Protein AF-A0A2I0CWM3-F1 (afdb_monomer_lite)

Foldseek 3Di:
DDAQFDDWQVQWDFQAQEQGPWIGGPVNHDDNPDDPYDPDHHHCPRVVQWGWGHDPRHTGTDGNPDPDPDPDPDDPPFPQQKEKDWPDQKDFCVPDPDNFIKIAIDHPPPDPLQQKKKKKAKPAFWKWDQDPDPNDTDTDGRIDIDSHDIIGTDHDWAPPDQPAWMKMKIWMAGNPVRDTNHIYIWTWHDDPTGMTGTDDDD

pLDDT: mean 80.12, std 14.1, range [37.56, 96.19]

Structure (mmCIF, N/CA/C/O backbone):
data_AF-A0A2I0CWM3-F1
#
_entry.id   AF-A0A2I0CWM3-F1
#
loop_
_atom_site.group_PDB
_atom_site.id
_atom_site.type_symbol
_atom_site.label_atom_id
_atom_site.label_alt_id
_atom_site.label_comp_id
_atom_site.label_asym_id
_atom_site.label_entity_id
_atom_site.label_seq_id
_atom_site.pdbx_PDB_ins_code
_atom_site.Cartn_x
_atom_site.Cartn_y
_atom_site.Cartn_z
_atom_site.occupancy
_atom_site.B_iso_or_equiv
_atom_site.auth_seq_id
_atom_site.auth_comp_id
_atom_site.auth_asym_id
_atom_site.auth_atom_id
_atom_site.pdbx_PDB_model_num
ATOM 1 N N . MET A 1 1 ? -0.760 26.732 -42.822 1.00 43.16 1 MET A N 1
ATOM 2 C CA . MET A 1 1 ? -0.070 25.754 -41.965 1.00 43.16 1 MET A CA 1
ATOM 3 C C . MET A 1 1 ? -1.170 25.116 -41.159 1.00 43.16 1 MET A C 1
ATOM 5 O O . MET A 1 1 ? -1.700 25.759 -40.262 1.00 43.16 1 MET A O 1
ATOM 9 N N . ASP A 1 2 ? -1.645 23.970 -41.632 1.00 49.38 2 ASP A N 1
ATOM 10 C CA . ASP A 1 2 ? -2.757 23.254 -41.018 1.00 49.38 2 ASP A CA 1
ATOM 11 C C . ASP A 1 2 ? -2.321 22.781 -39.632 1.00 49.38 2 ASP A C 1
ATOM 13 O O . ASP A 1 2 ? -1.235 22.219 -39.492 1.00 49.38 2 ASP A O 1
ATOM 17 N N . ALA A 1 3 ? -3.119 23.081 -38.605 1.00 56.38 3 ALA A N 1
ATOM 18 C CA . ALA A 1 3 ? -2.827 22.657 -37.243 1.00 56.38 3 ALA A CA 1
ATOM 19 C C . ALA A 1 3 ? -2.672 21.132 -37.226 1.00 56.38 3 ALA A C 1
ATOM 21 O O . ALA A 1 3 ? -3.591 20.415 -37.635 1.00 56.38 3 ALA A O 1
ATOM 22 N N . VAL A 1 4 ? -1.512 20.640 -36.781 1.00 72.06 4 VAL A N 1
ATOM 23 C CA . VAL A 1 4 ? -1.304 19.205 -36.591 1.00 72.06 4 VAL A CA 1
ATOM 24 C C . VAL A 1 4 ? -2.256 18.770 -35.484 1.00 72.06 4 VAL A C 1
ATOM 26 O O . VAL A 1 4 ? -2.092 19.126 -34.316 1.00 72.06 4 VAL A O 1
ATOM 29 N N . GLY A 1 5 ? -3.308 18.057 -35.883 1.00 79.62 5 GLY A N 1
ATOM 30 C CA . GLY A 1 5 ? -4.299 17.522 -34.961 1.00 79.62 5 GLY A CA 1
ATOM 31 C C . GLY A 1 5 ? -3.686 16.521 -33.983 1.00 79.62 5 GLY A C 1
ATOM 32 O O . GLY A 1 5 ? -2.521 16.141 -34.087 1.00 79.62 5 GLY A O 1
ATOM 33 N N . CYS A 1 6 ? -4.486 16.086 -33.024 1.00 85.50 6 CYS A N 1
ATOM 34 C CA . CYS A 1 6 ? -4.125 15.037 -32.078 1.00 85.50 6 CYS A CA 1
ATOM 35 C C . CYS A 1 6 ? -5.062 13.837 -32.235 1.00 85.50 6 CYS A C 1
ATOM 37 O O . CYS A 1 6 ? -6.186 13.955 -32.726 1.00 85.50 6 CYS A O 1
ATOM 39 N N . VAL A 1 7 ? -4.604 12.683 -31.773 1.00 81.31 7 VAL A N 1
ATOM 40 C CA . VAL A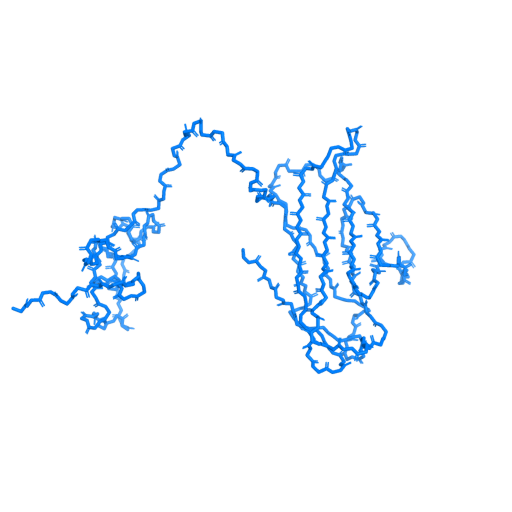 1 7 ? -5.383 11.454 -31.598 1.00 81.31 7 VAL A CA 1
ATOM 41 C C . VAL A 1 7 ? -5.362 11.029 -30.128 1.00 81.31 7 VAL A C 1
ATOM 43 O O . VAL A 1 7 ? -6.368 10.541 -29.615 1.00 81.31 7 VAL A O 1
ATOM 46 N N . LEU A 1 8 ? -4.244 11.254 -29.436 1.00 76.56 8 LEU A N 1
ATOM 47 C CA . LEU A 1 8 ? -4.022 10.877 -28.043 1.00 76.56 8 LEU A CA 1
ATOM 48 C C . LEU A 1 8 ? -3.769 12.111 -27.167 1.00 76.56 8 LEU A C 1
ATOM 50 O O . LEU A 1 8 ? -3.297 13.148 -27.632 1.00 76.56 8 LEU A O 1
ATOM 54 N N . ALA A 1 9 ? -4.098 12.018 -25.877 1.00 80.19 9 ALA A N 1
ATOM 55 C CA . ALA A 1 9 ? -3.973 13.152 -24.959 1.00 80.19 9 ALA A CA 1
ATOM 56 C C . ALA A 1 9 ? -2.508 13.543 -24.715 1.00 80.19 9 ALA A C 1
ATOM 58 O O . ALA A 1 9 ? -2.199 14.726 -24.607 1.00 80.19 9 ALA A O 1
ATOM 59 N N . GLU A 1 10 ? -1.599 12.569 -24.694 1.00 86.00 10 GLU A N 1
ATOM 60 C CA . GLU A 1 10 ? -0.162 12.788 -24.539 1.00 86.00 10 GLU A CA 1
ATOM 61 C C . GLU A 1 10 ? 0.466 13.565 -25.703 1.00 86.00 10 GLU A C 1
ATOM 63 O O . GLU A 1 10 ? 1.540 14.147 -25.543 1.00 86.00 10 GLU A O 1
ATOM 68 N N . GLU A 1 11 ? -0.195 13.634 -26.857 1.00 86.81 11 GLU A N 1
ATOM 69 C CA . GLU A 1 11 ? 0.256 14.446 -27.989 1.00 86.81 11 GLU A CA 1
ATOM 70 C C . GLU A 1 11 ? 0.021 15.939 -27.752 1.00 86.81 11 GLU A C 1
ATOM 72 O O . GLU A 1 11 ? 0.537 16.753 -28.508 1.00 86.81 11 GLU A O 1
ATOM 77 N N . CYS A 1 12 ? -0.702 16.315 -26.696 1.00 91.75 12 CYS A N 1
ATOM 78 C CA . CYS A 1 12 ? -0.995 17.697 -26.355 1.00 91.75 12 CYS A CA 1
ATOM 79 C C . CYS A 1 12 ? -0.183 18.156 -25.146 1.00 91.75 12 CYS A C 1
ATOM 81 O O . CYS A 1 12 ? -0.198 17.538 -24.083 1.00 91.75 12 CYS A O 1
ATOM 83 N N . VAL A 1 13 ? 0.495 19.287 -25.296 1.00 92.25 13 VAL A N 1
ATOM 84 C CA . VAL A 1 13 ? 1.295 19.919 -24.244 1.00 92.25 13 VAL A CA 1
ATOM 85 C C . VAL A 1 13 ? 0.902 21.387 -24.090 1.00 92.25 13 VAL A C 1
ATOM 87 O O . VAL A 1 13 ? 0.253 21.945 -24.980 1.00 92.25 13 VAL A O 1
ATOM 90 N N . PRO A 1 14 ? 1.262 22.039 -22.973 1.00 91.31 14 PRO A N 1
ATOM 91 C CA . PRO A 1 14 ? 1.044 23.468 -22.816 1.00 91.31 14 PRO A CA 1
ATOM 92 C C . PRO A 1 14 ? 1.683 24.266 -23.957 1.00 91.31 14 PRO A C 1
ATOM 94 O O . PRO A 1 14 ? 2.834 24.038 -24.318 1.00 91.31 14 PRO A O 1
ATOM 97 N N . ALA A 1 15 ? 0.951 25.235 -24.508 1.00 88.31 15 ALA A N 1
ATOM 98 C CA . ALA A 1 15 ? 1.439 26.057 -25.617 1.00 88.31 15 ALA A CA 1
ATOM 99 C C . ALA A 1 15 ? 2.546 27.054 -25.216 1.00 88.31 15 ALA A C 1
ATOM 101 O O . ALA A 1 15 ? 3.074 27.758 -26.072 1.00 88.31 15 ALA A O 1
ATOM 102 N N . ARG A 1 16 ? 2.865 27.156 -23.918 1.00 86.56 16 ARG A N 1
ATOM 103 C CA . ARG A 1 16 ? 3.947 27.971 -23.349 1.00 86.56 16 ARG A CA 1
ATOM 104 C C . ARG A 1 16 ? 4.388 27.420 -21.991 1.00 86.56 16 ARG A C 1
ATOM 106 O O . ARG A 1 16 ? 3.606 26.751 -21.321 1.00 86.56 16 ARG A O 1
ATOM 113 N N . GLY A 1 17 ? 5.620 27.737 -21.589 1.00 83.62 17 GLY A N 1
ATOM 114 C CA . GLY A 1 17 ? 6.239 27.211 -20.365 1.00 83.62 17 GLY A CA 1
ATOM 115 C C . GLY A 1 17 ? 5.747 27.835 -19.058 1.00 83.62 17 GLY A C 1
ATOM 116 O O . GLY A 1 17 ? 5.600 27.121 -18.075 1.00 83.62 17 GLY A O 1
ATOM 117 N N . CYS A 1 18 ? 5.443 29.136 -19.044 1.00 86.00 18 CYS A N 1
ATOM 118 C CA . CYS A 1 18 ? 4.797 29.793 -17.900 1.00 86.00 18 CYS A CA 1
ATOM 119 C C . CYS A 1 18 ? 3.383 30.208 -18.262 1.00 86.00 18 CYS A C 1
ATOM 121 O O . CYS A 1 18 ? 3.141 30.668 -19.385 1.00 86.00 18 CYS A O 1
ATOM 123 N N . HIS A 1 19 ? 2.480 30.153 -17.287 1.00 86.19 19 HIS A N 1
ATOM 124 C CA . HIS A 1 19 ? 1.139 30.700 -17.420 1.00 86.19 19 HIS A CA 1
ATOM 125 C C . HIS A 1 19 ? 0.311 30.093 -18.564 1.00 86.19 19 HIS A C 1
ATOM 127 O O . HIS A 1 19 ? -0.439 30.823 -19.200 1.00 86.19 19 HIS A O 1
ATOM 133 N N . PRO A 1 20 ? 0.437 28.815 -18.959 1.00 87.25 20 PRO A N 1
ATOM 134 C CA . PRO A 1 20 ? -0.267 28.332 -20.143 1.00 87.25 20 PRO A CA 1
ATOM 135 C C . PRO A 1 20 ? -1.788 28.472 -20.009 1.00 87.25 20 PRO A C 1
ATOM 137 O O . PRO A 1 20 ? -2.387 28.070 -19.021 1.00 87.25 20 PRO A O 1
ATOM 140 N N . THR A 1 21 ? -2.430 29.020 -21.037 1.00 87.06 21 THR A N 1
ATOM 141 C CA . THR A 1 21 ? -3.899 29.123 -21.123 1.00 87.06 21 THR A CA 1
ATOM 142 C C . THR A 1 21 ? -4.474 28.272 -22.254 1.00 87.06 21 THR A C 1
ATOM 144 O O . THR A 1 21 ? -5.691 28.159 -22.389 1.00 87.06 21 THR A O 1
ATOM 147 N N . SER A 1 22 ? -3.608 27.644 -23.053 1.00 89.69 22 SER A N 1
ATOM 148 C CA . SER A 1 22 ? -3.960 26.805 -24.194 1.00 89.69 22 SER A CA 1
ATOM 149 C C . SER A 1 22 ? -2.981 25.642 -24.362 1.00 89.69 22 SER A C 1
ATOM 151 O O . SER A 1 22 ? -1.895 25.616 -23.772 1.00 89.69 22 SER A O 1
ATOM 153 N N . CYS A 1 23 ? -3.386 24.677 -25.185 1.00 92.25 23 CYS A N 1
ATOM 154 C CA . CYS A 1 23 ? -2.621 23.483 -25.509 1.00 92.25 23 CYS A CA 1
ATOM 155 C C . CYS A 1 23 ? -2.258 23.477 -26.990 1.00 92.25 23 CYS A C 1
ATOM 157 O O . CYS A 1 23 ? -3.032 23.942 -27.825 1.00 92.25 23 CYS A O 1
ATOM 159 N N . ILE A 1 24 ? -1.098 22.918 -27.305 1.00 91.94 24 ILE A N 1
ATOM 160 C CA . ILE A 1 24 ? -0.620 22.716 -28.668 1.00 91.94 24 ILE A CA 1
ATOM 161 C C . ILE A 1 24 ? -0.151 21.272 -28.832 1.00 91.94 24 ILE A C 1
ATOM 163 O O . ILE A 1 24 ? 0.095 20.579 -27.840 1.00 91.94 24 ILE A O 1
ATOM 167 N N . ASN A 1 25 ? -0.049 20.801 -30.073 1.00 91.00 25 ASN A N 1
ATOM 168 C CA . ASN A 1 25 ? 0.570 19.513 -30.332 1.00 91.00 25 ASN A CA 1
ATOM 169 C C . ASN A 1 25 ? 2.046 19.558 -29.904 1.00 91.00 25 ASN A C 1
ATOM 171 O O . ASN A 1 25 ? 2.747 20.539 -30.140 1.00 91.00 25 ASN A O 1
ATOM 175 N N . ARG A 1 26 ? 2.527 18.483 -29.284 1.00 89.69 26 ARG A N 1
ATOM 176 C CA . ARG A 1 26 ? 3.897 18.330 -28.796 1.00 89.69 26 ARG A CA 1
ATOM 177 C C . ARG A 1 26 ? 4.947 18.565 -29.881 1.00 89.69 26 ARG A C 1
ATOM 179 O O . ARG A 1 26 ? 6.044 19.007 -29.557 1.00 89.69 26 ARG A O 1
ATOM 186 N N . VAL A 1 27 ? 4.632 18.282 -31.144 1.00 86.19 27 VAL A N 1
ATOM 187 C CA . VAL A 1 27 ? 5.554 18.539 -32.264 1.00 86.19 27 VAL A CA 1
ATOM 188 C C . VAL A 1 27 ? 5.822 20.030 -32.485 1.00 86.19 27 VAL A C 1
ATOM 190 O O . VAL A 1 27 ? 6.885 20.382 -32.984 1.00 86.19 27 VAL A O 1
ATOM 193 N N . ASP A 1 28 ? 4.896 20.887 -32.055 1.00 87.62 28 ASP A N 1
ATOM 194 C CA . ASP A 1 28 ? 4.973 22.346 -32.146 1.00 87.62 28 ASP A CA 1
ATOM 195 C C . ASP A 1 28 ? 5.263 22.987 -30.773 1.00 87.62 28 ASP A C 1
ATOM 197 O O . ASP A 1 28 ? 5.075 24.191 -30.580 1.00 87.62 28 ASP A O 1
ATOM 201 N N . ALA A 1 29 ? 5.684 22.184 -29.788 1.00 85.06 29 ALA A N 1
ATOM 202 C CA . ALA A 1 29 ? 5.937 22.653 -28.434 1.00 85.06 29 ALA A CA 1
ATOM 203 C C . ALA A 1 29 ? 7.083 23.679 -28.403 1.00 85.06 29 ALA A C 1
ATOM 205 O O . ALA A 1 29 ? 8.149 23.423 -28.971 1.00 85.06 29 ALA A O 1
ATOM 206 N N . PRO A 1 30 ? 6.920 24.817 -27.709 1.00 82.62 30 PRO A N 1
ATOM 207 C CA . PRO A 1 30 ? 8.021 25.748 -27.513 1.00 82.62 30 PRO A CA 1
ATOM 208 C C . PRO A 1 30 ? 9.073 25.161 -26.568 1.00 82.62 30 PRO A C 1
ATOM 210 O O . PRO A 1 30 ? 8.752 24.417 -25.638 1.00 82.62 30 PRO A O 1
ATOM 213 N N . ASP A 1 31 ? 10.331 25.556 -26.756 1.00 85.75 31 ASP A N 1
ATOM 214 C CA . ASP A 1 31 ? 11.377 25.274 -25.776 1.00 85.75 31 ASP A CA 1
ATOM 215 C C . ASP A 1 31 ? 11.106 26.072 -24.491 1.00 85.75 31 ASP A C 1
ATOM 217 O O . ASP A 1 31 ? 11.016 27.302 -24.501 1.00 85.75 31 ASP A O 1
ATOM 221 N N . CYS A 1 32 ? 10.935 25.348 -23.388 1.00 81.06 32 CYS A N 1
ATOM 222 C CA . CYS A 1 32 ? 10.576 25.886 -22.080 1.00 81.06 32 CYS A CA 1
ATOM 223 C C . CYS A 1 32 ? 11.707 25.705 -21.056 1.00 81.06 32 CYS A C 1
ATOM 225 O O . CYS A 1 32 ? 11.427 25.637 -19.862 1.00 81.06 32 CYS A O 1
ATOM 227 N N . SER A 1 33 ? 12.961 25.580 -21.507 1.00 78.75 33 SER A N 1
ATOM 228 C CA . SER A 1 33 ? 14.104 25.234 -20.648 1.00 78.75 33 SER A CA 1
ATOM 229 C C . SER A 1 33 ? 14.606 26.372 -19.741 1.00 78.75 33 SER A C 1
ATOM 231 O O . SER A 1 33 ? 15.159 26.073 -18.689 1.00 78.75 33 SER A O 1
ATOM 233 N N . ASP A 1 34 ? 14.363 27.649 -20.078 1.00 67.94 34 ASP A N 1
ATOM 234 C CA . ASP A 1 34 ? 14.771 28.817 -19.263 1.00 67.94 34 ASP A CA 1
ATOM 235 C C . ASP A 1 34 ? 13.638 29.848 -19.028 1.00 67.94 34 ASP A C 1
ATOM 237 O O . A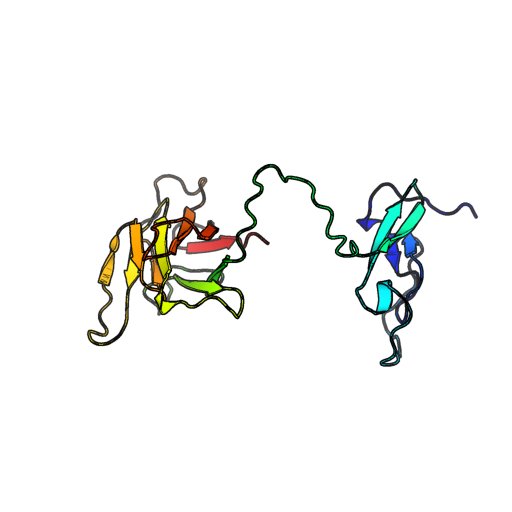SP A 1 34 ? 13.730 31.003 -19.461 1.00 67.94 34 ASP A O 1
ATOM 241 N N . PRO A 1 35 ? 12.523 29.488 -18.368 1.00 65.56 35 PRO A N 1
ATOM 242 C CA . PRO A 1 35 ? 11.409 30.406 -18.230 1.00 65.56 35 PRO A CA 1
ATOM 243 C C . PRO A 1 35 ? 11.478 31.185 -16.899 1.00 65.56 35 PRO A C 1
ATOM 245 O O . PRO A 1 35 ? 11.519 30.611 -15.812 1.00 65.56 35 PRO A O 1
ATOM 248 N N . ILE A 1 36 ? 11.453 32.522 -16.967 1.00 73.00 36 ILE A N 1
ATOM 249 C CA . ILE A 1 36 ? 11.255 33.386 -15.789 1.00 73.00 36 ILE A CA 1
ATOM 250 C C . ILE A 1 36 ? 9.746 33.467 -15.523 1.00 73.00 36 ILE A C 1
ATOM 252 O O . ILE A 1 36 ? 9.060 34.327 -16.077 1.00 73.00 36 ILE A O 1
ATOM 256 N N . CYS A 1 37 ? 9.217 32.553 -14.710 1.00 78.19 37 CYS A N 1
ATOM 257 C CA . CYS A 1 37 ? 7.797 32.554 -14.348 1.00 78.19 37 CYS A CA 1
ATOM 258 C C . CYS A 1 37 ? 7.509 33.494 -13.176 1.00 78.19 37 CYS A C 1
ATOM 260 O O . CYS A 1 37 ? 8.315 33.635 -12.253 1.00 78.19 37 CYS A O 1
ATOM 262 N N . THR A 1 38 ? 6.330 34.118 -13.187 1.00 78.69 38 THR A N 1
ATOM 263 C CA . THR A 1 38 ? 5.821 34.818 -12.003 1.00 78.69 38 THR A CA 1
ATOM 264 C C . THR A 1 38 ? 5.104 33.825 -11.086 1.00 78.69 38 THR A C 1
ATOM 266 O O . THR A 1 38 ? 4.643 32.784 -11.539 1.00 78.69 38 THR A O 1
ATOM 269 N N . MET A 1 39 ? 4.956 34.150 -9.799 1.00 77.12 39 MET A N 1
ATOM 270 C CA . MET A 1 39 ? 4.142 33.357 -8.854 1.00 77.12 39 MET A CA 1
ATOM 271 C C . MET A 1 39 ? 2.626 33.594 -9.025 1.00 77.12 39 MET A C 1
ATOM 273 O O . MET A 1 39 ? 1.849 33.349 -8.104 1.00 77.12 39 MET A O 1
ATOM 277 N N . SER A 1 40 ? 2.211 34.143 -10.169 1.00 83.12 40 SER A N 1
ATOM 278 C CA . SER A 1 40 ? 0.808 34.335 -10.526 1.00 83.12 40 SER A CA 1
ATOM 279 C C . SER A 1 40 ? 0.259 33.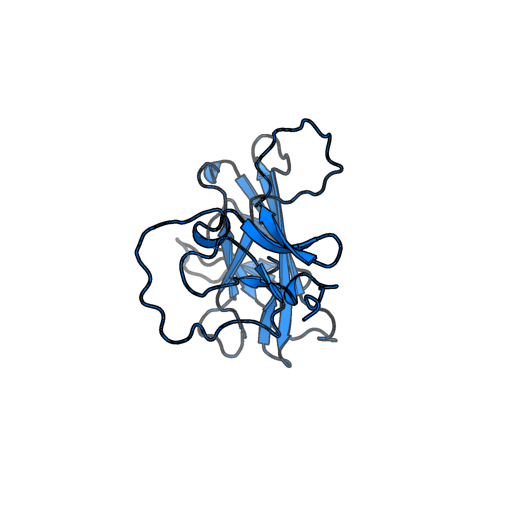098 -11.224 1.00 83.12 40 SER A C 1
ATOM 281 O O . SER A 1 40 ? 1.006 32.250 -11.690 1.00 83.12 40 SER A O 1
ATOM 283 N N . CYS A 1 41 ? -1.058 33.018 -11.280 1.00 78.56 41 CYS A N 1
ATOM 284 C CA . CYS A 1 41 ? -1.792 31.846 -11.700 1.00 78.56 41 CYS A CA 1
ATOM 285 C C . CYS A 1 41 ? -2.757 32.282 -12.816 1.00 78.56 41 CYS A C 1
ATOM 287 O O . CYS A 1 41 ? -3.743 32.971 -12.549 1.00 78.56 41 CYS A O 1
ATOM 289 N N . GLU A 1 42 ? -2.453 31.965 -14.074 1.00 83.38 42 GLU A N 1
ATOM 290 C CA . GLU A 1 42 ? -3.216 32.377 -15.255 1.00 83.38 42 GLU A CA 1
ATOM 291 C C . GLU A 1 42 ? -3.977 31.194 -15.859 1.00 83.38 42 GLU A C 1
ATOM 293 O O . GLU A 1 42 ? -3.504 30.477 -16.741 1.00 83.38 42 GLU A O 1
ATOM 298 N N . GLY A 1 43 ? -5.217 31.024 -15.409 1.00 78.62 43 GLY A N 1
ATOM 299 C CA . GLY A 1 43 ? -6.132 30.049 -15.988 1.00 78.62 43 GLY A CA 1
ATOM 300 C C . GLY A 1 43 ? -5.916 28.608 -15.505 1.00 78.62 43 GLY A C 1
ATOM 301 O O . GLY A 1 43 ? -5.134 28.336 -14.594 1.00 78.62 43 GLY A O 1
ATOM 302 N N . PRO A 1 44 ? -6.680 27.661 -16.074 1.00 81.12 44 PRO A N 1
ATOM 303 C CA . PRO A 1 44 ? -6.814 26.319 -15.517 1.00 81.12 44 PRO A CA 1
ATOM 304 C C . PRO A 1 44 ? -5.537 25.475 -15.598 1.00 81.12 44 PRO A C 1
ATOM 306 O O . PRO A 1 44 ? -5.292 24.702 -14.678 1.00 81.12 44 PRO A O 1
ATOM 309 N N . LEU A 1 45 ? -4.716 25.610 -16.646 1.00 84.56 45 LEU A N 1
ATOM 310 C CA . LEU A 1 45 ? -3.487 24.813 -16.761 1.00 84.56 45 LEU A CA 1
ATOM 311 C C . LEU A 1 45 ? -2.399 25.299 -15.795 1.00 84.56 45 LEU A C 1
ATOM 313 O O . LEU A 1 45 ? -1.703 24.479 -15.207 1.00 84.56 45 LEU A O 1
ATOM 317 N N . ASP A 1 46 ? -2.271 26.613 -15.606 1.00 84.56 46 ASP A N 1
ATOM 318 C CA . ASP A 1 46 ? -1.258 27.199 -14.723 1.00 84.56 46 ASP A CA 1
ATOM 319 C C . ASP A 1 46 ? -1.539 26.920 -13.239 1.00 84.56 46 ASP A C 1
ATOM 321 O O . ASP A 1 46 ? -0.629 26.686 -12.451 1.00 84.56 46 ASP A O 1
ATOM 325 N N . CYS A 1 47 ? -2.820 26.860 -12.863 1.00 82.06 47 CYS A N 1
ATOM 326 C CA . CYS A 1 47 ? -3.246 26.592 -11.488 1.00 82.06 47 CYS A CA 1
ATOM 327 C C . CYS A 1 47 ? -3.520 25.115 -11.181 1.00 82.06 47 CYS A C 1
ATOM 329 O O . CYS A 1 47 ? -4.087 24.807 -10.132 1.00 82.06 47 CYS A O 1
ATOM 331 N N . GLY A 1 48 ? -3.191 24.199 -12.097 1.00 78.31 48 GLY A N 1
ATOM 332 C CA . GLY A 1 48 ? -3.455 22.766 -11.925 1.00 78.31 48 GLY A CA 1
ATOM 333 C C . GLY A 1 48 ? -4.944 22.389 -11.900 1.00 78.31 48 GLY A C 1
ATOM 334 O O . GLY A 1 48 ? -5.295 21.279 -11.511 1.00 78.31 48 GLY A O 1
ATOM 335 N N . ALA A 1 49 ? -5.828 23.292 -12.327 1.00 81.19 49 ALA A N 1
ATOM 336 C CA . ALA A 1 49 ? -7.269 23.073 -12.458 1.00 81.19 49 ALA A CA 1
ATOM 337 C C . ALA A 1 49 ? -7.667 22.524 -13.846 1.00 81.19 49 ALA A C 1
ATOM 339 O O . ALA A 1 49 ? -8.848 22.485 -14.195 1.00 81.19 49 ALA A O 1
ATOM 340 N N . GLY A 1 50 ? -6.697 22.101 -14.655 1.00 84.62 50 GLY A N 1
ATOM 341 C CA . GLY A 1 50 ? -6.904 21.474 -15.952 1.00 84.62 50 GLY A CA 1
ATOM 342 C C . GLY A 1 50 ? -5.621 20.863 -16.500 1.00 84.62 50 GLY A C 1
ATOM 343 O O . GLY A 1 50 ? -4.524 21.153 -16.026 1.00 84.62 50 GLY A O 1
ATOM 344 N N . THR A 1 51 ? -5.765 20.020 -17.514 1.00 89.38 51 THR A N 1
ATOM 345 C CA . THR A 1 51 ? -4.656 19.376 -18.224 1.00 89.38 51 THR A CA 1
ATOM 346 C C . THR A 1 51 ? -4.816 19.551 -19.727 1.00 89.38 51 THR A C 1
ATOM 348 O O . THR A 1 51 ? -5.906 19.833 -20.228 1.00 89.38 51 THR A O 1
ATOM 351 N N . CYS A 1 52 ? -3.721 19.407 -20.471 1.00 90.50 52 CYS A N 1
ATOM 352 C CA . CYS A 1 52 ? -3.812 19.317 -21.920 1.00 90.50 52 CYS A CA 1
ATOM 353 C C . CYS A 1 52 ? -4.271 17.927 -22.338 1.00 90.50 52 CYS A C 1
ATOM 355 O O . CYS A 1 52 ? -3.795 16.923 -21.813 1.00 90.50 52 CYS A O 1
ATOM 357 N N . GLY A 1 53 ? -5.184 17.878 -23.301 1.00 88.56 53 GLY A N 1
ATOM 358 C CA . GLY A 1 53 ? -5.602 16.626 -23.901 1.00 88.56 53 GLY A CA 1
ATOM 359 C C . GLY A 1 53 ? -6.275 16.823 -25.248 1.00 88.56 53 GLY A C 1
ATOM 360 O O . GLY A 1 53 ? -6.479 17.947 -25.715 1.00 88.56 53 GLY A O 1
ATOM 361 N N . CYS A 1 54 ? -6.589 15.703 -25.888 1.00 87.75 54 CYS A N 1
ATOM 362 C CA . CYS A 1 54 ? -7.127 15.706 -27.233 1.00 87.75 54 CYS A CA 1
ATOM 363 C C . CYS A 1 54 ? -8.658 15.715 -27.220 1.00 87.75 54 CYS A C 1
ATOM 365 O O . CYS A 1 54 ? -9.286 14.749 -26.787 1.00 87.75 54 CYS A O 1
ATOM 367 N N . GLY A 1 55 ? -9.265 16.798 -27.706 1.00 83.06 55 GLY A N 1
ATOM 368 C CA . GLY A 1 55 ? -10.713 16.937 -27.848 1.00 83.06 55 GLY A CA 1
ATOM 369 C C . GLY A 1 55 ? -11.086 17.173 -29.307 1.00 83.06 55 GLY A C 1
ATOM 370 O O . GLY A 1 55 ? -10.650 18.153 -29.900 1.00 83.06 55 GLY A O 1
ATOM 371 N N . GLN A 1 56 ? -11.898 16.285 -29.895 1.00 80.12 56 GLN A N 1
ATOM 372 C CA . GLN A 1 56 ? -12.362 16.408 -31.291 1.00 80.12 56 GLN A CA 1
ATOM 373 C C . GLN A 1 56 ? -11.203 16.583 -32.301 1.00 80.12 56 GLN A C 1
ATOM 375 O O . GLN A 1 56 ? -11.284 17.383 -33.230 1.00 80.12 56 GLN A O 1
ATOM 380 N N . GLY A 1 57 ? -10.092 15.869 -32.089 1.00 81.06 57 GLY A N 1
ATOM 381 C CA . GLY A 1 57 ? -8.908 15.932 -32.954 1.00 81.06 57 GLY A CA 1
ATOM 382 C C . GLY A 1 57 ? -8.040 17.183 -32.778 1.00 81.06 57 GLY A C 1
ATOM 383 O O . GLY A 1 57 ? -7.088 17.371 -33.532 1.00 81.06 57 GLY A O 1
ATOM 384 N N . THR A 1 58 ? -8.346 18.038 -31.798 1.00 86.75 58 THR A N 1
ATOM 385 C CA . THR A 1 58 ? -7.613 19.279 -31.515 1.00 86.75 58 THR A CA 1
ATOM 386 C C . THR A 1 58 ? -7.127 19.299 -30.069 1.00 86.75 58 THR A C 1
ATOM 388 O O . THR A 1 58 ? -7.847 18.901 -29.150 1.00 86.75 58 THR A O 1
ATOM 391 N N . CYS A 1 59 ? -5.902 19.779 -29.847 1.00 87.44 59 CYS A N 1
ATOM 392 C CA . CYS A 1 59 ? -5.391 19.964 -28.495 1.00 87.44 59 CYS A CA 1
ATOM 393 C C . CYS A 1 59 ? -6.166 21.070 -27.782 1.00 87.44 59 CYS A C 1
ATOM 395 O O . CYS A 1 59 ? -6.167 22.223 -28.205 1.00 87.44 59 CYS A O 1
ATOM 397 N N . THR A 1 60 ? -6.821 20.711 -26.683 1.00 89.69 60 THR A N 1
ATOM 398 C CA . THR A 1 60 ? -7.637 21.620 -25.880 1.00 89.69 60 THR A CA 1
ATOM 399 C C . THR A 1 60 ? -7.313 21.460 -24.403 1.00 89.69 60 THR A C 1
ATOM 401 O O . THR A 1 60 ? -6.776 20.441 -23.962 1.00 89.69 60 THR A O 1
ATOM 404 N N . VAL A 1 61 ? -7.664 22.478 -23.624 1.00 89.38 61 VAL A N 1
ATOM 405 C CA . VAL A 1 61 ? -7.679 22.372 -22.169 1.00 89.38 61 VAL A CA 1
ATOM 406 C C . VAL A 1 61 ? -8.838 21.469 -21.768 1.00 89.38 61 VAL A C 1
ATOM 408 O O . VAL A 1 61 ? -9.993 21.758 -22.086 1.00 89.38 61 VAL A O 1
ATOM 411 N N . ILE A 1 62 ? -8.527 20.393 -21.056 1.00 85.25 62 ILE A N 1
ATOM 412 C CA . ILE A 1 62 ? -9.501 19.557 -20.368 1.00 85.25 62 ILE A CA 1
ATOM 413 C C . ILE A 1 62 ? -9.555 20.064 -18.922 1.00 85.25 62 ILE A C 1
ATOM 415 O O . ILE A 1 62 ? -8.579 19.897 -18.186 1.00 85.25 62 ILE A O 1
ATOM 419 N N . PRO A 1 63 ? -10.638 20.743 -18.501 1.00 74.19 63 PRO A N 1
ATOM 420 C CA . PRO A 1 63 ? -10.768 21.168 -17.115 1.00 74.19 63 PRO A CA 1
ATOM 421 C C . PRO A 1 63 ? -10.771 19.938 -16.204 1.00 74.19 63 PRO A C 1
ATOM 423 O O . PRO A 1 63 ? -11.357 18.907 -16.545 1.00 74.19 63 PRO A O 1
ATOM 426 N N . ALA A 1 64 ? -10.138 20.049 -15.035 1.00 66.00 64 ALA A N 1
ATOM 427 C CA . ALA A 1 64 ? -10.335 19.067 -13.980 1.00 66.00 64 ALA A CA 1
ATOM 428 C C . ALA A 1 64 ? -11.846 18.982 -13.713 1.00 66.00 64 ALA A C 1
ATOM 430 O O . ALA A 1 64 ? -12.505 20.029 -13.707 1.00 66.00 64 ALA A O 1
ATOM 431 N N . PRO A 1 65 ? -12.425 17.777 -13.552 1.00 57.41 65 PRO A N 1
ATOM 432 C CA . PRO A 1 65 ? -13.857 17.652 -13.350 1.00 57.41 65 PRO A CA 1
ATOM 433 C C . PRO A 1 65 ? -14.251 18.524 -12.159 1.00 57.41 65 PRO A C 1
ATOM 435 O O . PRO A 1 65 ? -13.831 18.275 -11.027 1.00 57.41 65 PRO A O 1
ATOM 438 N N . ALA A 1 66 ? -15.025 19.581 -12.427 1.00 49.19 66 ALA A N 1
ATOM 439 C CA . ALA A 1 66 ? -15.688 20.327 -11.377 1.00 49.19 66 ALA A CA 1
ATOM 440 C C . ALA A 1 66 ? -16.487 19.291 -10.593 1.00 49.19 66 ALA A C 1
ATOM 442 O O . ALA A 1 66 ? -17.264 18.552 -11.204 1.00 49.19 66 ALA A O 1
ATOM 443 N N . MET A 1 67 ? -16.237 19.191 -9.284 1.00 45.28 67 MET A N 1
ATOM 444 C CA . MET A 1 67 ? -16.974 18.318 -8.374 1.00 45.28 67 MET A CA 1
ATOM 445 C C . MET A 1 67 ? -18.450 18.723 -8.407 1.00 45.28 67 MET A C 1
ATOM 447 O O . MET A 1 67 ? -18.937 19.494 -7.586 1.00 45.28 67 MET A O 1
ATOM 451 N N . THR A 1 68 ? -19.158 18.251 -9.419 1.00 37.81 68 THR A N 1
ATOM 452 C CA . THR A 1 68 ? -20.594 18.335 -9.528 1.00 37.81 68 THR A CA 1
ATOM 453 C C . THR A 1 68 ? -21.096 17.163 -8.715 1.00 37.81 68 THR A C 1
ATOM 455 O O . THR A 1 68 ? -20.833 15.998 -9.011 1.00 37.81 68 THR A O 1
ATOM 458 N N . VAL A 1 69 ? -21.743 17.501 -7.604 1.00 49.16 69 VAL A N 1
ATOM 459 C CA . VAL A 1 69 ? -22.502 16.573 -6.771 1.00 49.16 69 VAL A CA 1
ATOM 460 C C . VAL A 1 69 ? -23.726 16.152 -7.586 1.00 49.16 69 VAL A C 1
ATOM 462 O O . VAL A 1 69 ? -24.841 16.597 -7.339 1.00 49.16 69 VAL A O 1
ATOM 465 N N . GLU A 1 70 ? -23.518 15.347 -8.623 1.00 39.88 70 GLU A N 1
ATOM 466 C CA . GLU A 1 70 ? -24.603 14.644 -9.283 1.00 39.88 70 GLU A CA 1
ATOM 467 C C . GLU A 1 70 ? -24.864 13.361 -8.509 1.00 39.88 70 GLU A C 1
ATOM 469 O O . GLU A 1 70 ? -23.977 12.540 -8.269 1.00 39.88 70 GLU A O 1
ATOM 474 N N . THR A 1 71 ? -26.115 13.207 -8.087 1.00 45.69 71 THR A N 1
ATOM 475 C CA . THR A 1 71 ? -26.652 12.011 -7.443 1.00 45.69 71 THR A CA 1
ATOM 476 C C . THR A 1 71 ? -26.772 10.894 -8.481 1.00 45.69 71 THR A C 1
ATOM 478 O O . THR A 1 71 ? -27.860 10.433 -8.805 1.00 45.69 71 THR A O 1
ATOM 481 N N . VAL A 1 72 ? -25.651 10.471 -9.058 1.00 43.09 72 VAL A N 1
ATOM 482 C CA . VAL A 1 72 ? -25.591 9.282 -9.900 1.00 43.09 72 VAL A CA 1
ATOM 483 C C . VAL A 1 72 ? -25.320 8.128 -8.959 1.00 43.09 72 VAL A C 1
ATOM 485 O O . VAL A 1 72 ? -24.265 8.072 -8.336 1.00 43.09 72 VAL A O 1
ATOM 488 N N . THR A 1 73 ? -26.290 7.228 -8.806 1.00 50.69 73 THR A N 1
ATOM 489 C CA . THR A 1 73 ? -26.085 5.953 -8.118 1.00 50.69 73 THR A CA 1
ATOM 490 C C . THR A 1 73 ? -24.905 5.237 -8.785 1.00 50.69 73 THR A C 1
ATOM 492 O O . THR A 1 73 ? -25.055 4.787 -9.924 1.00 50.69 73 THR A O 1
ATOM 495 N N . PRO A 1 74 ? -23.728 5.133 -8.141 1.00 43.53 74 PRO A N 1
ATOM 496 C CA . PRO A 1 74 ? -22.599 4.458 -8.745 1.00 43.53 74 PRO A CA 1
ATOM 497 C C . PRO A 1 74 ? -22.798 2.955 -8.562 1.00 43.53 74 PRO A C 1
ATOM 499 O O . PRO A 1 74 ? -23.127 2.484 -7.470 1.00 43.53 74 PRO A O 1
ATOM 502 N N . ALA A 1 75 ? -22.534 2.184 -9.614 1.00 44.03 75 ALA A N 1
ATOM 503 C CA . ALA A 1 75 ? -22.094 0.807 -9.425 1.00 44.03 75 ALA A CA 1
ATOM 504 C C . ALA A 1 75 ? -20.874 0.813 -8.473 1.00 44.03 75 ALA A C 1
ATOM 506 O O . ALA A 1 75 ? -20.084 1.760 -8.529 1.00 44.03 75 ALA A O 1
ATOM 507 N N . PRO A 1 76 ? -20.712 -0.177 -7.576 1.00 41.03 76 PRO A N 1
ATOM 508 C CA . PRO A 1 76 ? -19.732 -0.115 -6.496 1.00 41.03 76 PRO A CA 1
ATOM 509 C C . PRO A 1 76 ? -18.300 -0.266 -7.028 1.00 41.03 76 PRO A C 1
ATOM 511 O O . PRO A 1 76 ? -17.710 -1.340 -6.989 1.00 41.03 76 PRO A O 1
ATOM 514 N N . SER A 1 77 ? -17.7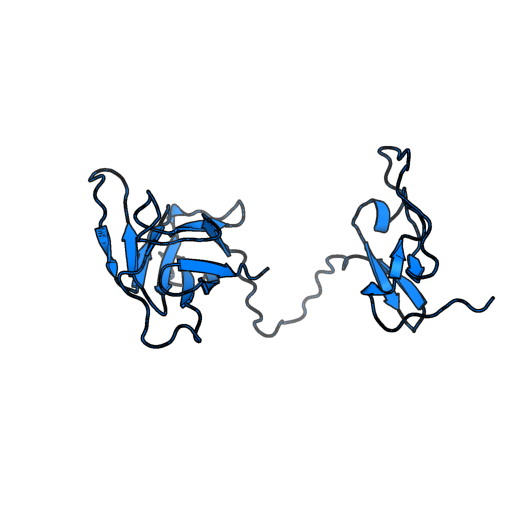21 0.835 -7.494 1.00 42.19 77 SER A N 1
ATOM 515 C CA . SER A 1 77 ? -16.280 1.009 -7.640 1.00 42.19 77 SER A CA 1
ATOM 516 C C . SER A 1 77 ? -15.771 1.586 -6.326 1.00 42.19 77 SER A C 1
ATOM 518 O O . SER A 1 77 ? -15.707 2.797 -6.129 1.00 42.19 77 SER A O 1
ATOM 520 N N . SER A 1 78 ? -15.488 0.695 -5.381 1.00 46.28 78 SER A N 1
ATOM 521 C CA . SER A 1 78 ? -14.969 1.006 -4.053 1.00 46.28 78 SER A CA 1
ATOM 522 C C . SER A 1 78 ? -13.533 1.544 -4.128 1.00 46.28 78 SER A C 1
ATOM 524 O O . SER A 1 78 ? -12.582 0.825 -3.815 1.00 46.28 78 SER A O 1
ATOM 526 N N . SER A 1 79 ? -13.339 2.807 -4.518 1.00 48.69 79 SER A N 1
ATOM 527 C CA . SER A 1 79 ? -12.093 3.513 -4.209 1.00 48.69 79 SER A CA 1
ATOM 528 C C . SER A 1 79 ? -12.117 3.848 -2.720 1.00 48.69 79 SER A C 1
ATOM 530 O O . SER A 1 79 ? -12.574 4.909 -2.295 1.00 48.69 79 SER A O 1
ATOM 532 N N . SER A 1 80 ? -11.715 2.884 -1.902 1.00 56.66 80 SER A N 1
ATOM 533 C CA . SER A 1 80 ? -11.614 3.102 -0.466 1.00 56.66 80 SER A CA 1
ATOM 534 C C . SER A 1 80 ? -10.568 4.190 -0.211 1.00 56.66 80 SER A C 1
ATOM 536 O O . SER A 1 80 ? -9.479 4.114 -0.781 1.00 56.66 80 SER A O 1
ATOM 538 N N . PRO A 1 81 ? -10.841 5.192 0.642 1.00 67.19 81 PRO A N 1
ATOM 539 C CA . PRO A 1 81 ? -9.882 6.263 0.923 1.00 67.19 81 PRO A CA 1
ATOM 540 C C . PRO A 1 81 ? -8.668 5.772 1.727 1.00 67.19 81 PRO A C 1
ATOM 542 O O . PRO A 1 81 ? -7.724 6.523 1.952 1.00 67.19 81 PRO A O 1
ATOM 545 N N . ILE A 1 82 ? -8.697 4.516 2.175 1.00 77.62 82 ILE A N 1
ATOM 546 C CA . ILE A 1 82 ? -7.636 3.886 2.945 1.00 77.62 82 ILE A CA 1
ATOM 547 C C . ILE A 1 82 ? -6.677 3.196 1.978 1.00 77.62 82 ILE A C 1
ATOM 549 O O . ILE A 1 82 ? -7.092 2.338 1.197 1.00 77.62 82 ILE A O 1
ATOM 553 N N . ARG A 1 83 ? -5.391 3.544 2.049 1.00 82.56 83 ARG A N 1
ATOM 554 C CA . ARG A 1 83 ? -4.335 2.976 1.201 1.00 82.56 83 ARG A CA 1
ATOM 555 C C . ARG A 1 83 ? -3.226 2.348 2.032 1.00 82.56 83 ARG A C 1
ATOM 557 O O . ARG A 1 83 ? -2.874 2.858 3.093 1.00 82.56 83 ARG A O 1
ATOM 564 N N . ILE A 1 84 ? -2.661 1.252 1.532 1.00 86.62 84 ILE A N 1
ATOM 565 C CA . ILE A 1 84 ? -1.436 0.669 2.082 1.00 86.62 84 ILE A CA 1
ATOM 566 C C . ILE A 1 84 ? -0.242 1.429 1.502 1.00 86.62 84 ILE A C 1
ATOM 568 O O . ILE A 1 84 ? -0.104 1.550 0.287 1.00 86.62 84 ILE A O 1
ATOM 572 N N . TRP A 1 85 ? 0.641 1.892 2.376 1.00 85.12 85 TRP A N 1
ATOM 573 C CA . TRP A 1 85 ? 1.963 2.395 2.034 1.00 85.12 85 TRP A CA 1
ATOM 574 C C . TRP A 1 85 ? 3.022 1.397 2.494 1.00 85.12 85 TRP A C 1
ATOM 576 O O . TRP A 1 85 ? 2.938 0.890 3.612 1.00 85.12 85 TRP A O 1
ATOM 586 N N . ALA A 1 86 ? 4.022 1.127 1.656 1.00 88.31 86 ALA A N 1
ATOM 587 C CA . ALA A 1 86 ? 5.089 0.186 1.977 1.00 88.31 86 ALA A CA 1
ATOM 588 C C . ALA A 1 86 ? 6.475 0.809 1.815 1.00 88.31 86 ALA A C 1
ATOM 590 O O . ALA A 1 86 ? 6.737 1.506 0.834 1.00 88.31 86 ALA A O 1
ATOM 591 N N . THR A 1 87 ? 7.363 0.532 2.772 1.00 84.00 87 THR A N 1
ATOM 592 C CA . THR A 1 87 ? 8.734 1.064 2.784 1.00 84.00 87 THR A CA 1
ATOM 593 C C . THR A 1 87 ? 9.705 0.021 3.345 1.00 84.00 87 THR A C 1
ATOM 595 O O . THR A 1 87 ? 9.400 -0.585 4.374 1.00 84.00 87 THR A O 1
ATOM 598 N N . PRO A 1 88 ? 10.890 -0.187 2.740 1.00 87.38 88 PRO A N 1
ATOM 599 C CA . PRO A 1 88 ? 11.400 0.406 1.493 1.00 87.38 88 PRO A CA 1
ATOM 600 C C . PRO A 1 88 ? 10.707 -0.119 0.221 1.00 87.38 88 PRO A C 1
ATOM 602 O O . PRO A 1 88 ? 10.006 -1.121 0.255 1.00 87.38 88 PRO A O 1
ATOM 605 N N . ASN A 1 89 ? 10.947 0.530 -0.927 1.00 88.38 89 ASN A N 1
ATOM 606 C CA . ASN A 1 89 ? 10.386 0.109 -2.224 1.00 88.38 89 ASN A CA 1
ATOM 607 C C . ASN A 1 89 ? 10.918 -1.257 -2.709 1.00 88.38 89 ASN A C 1
ATOM 609 O O . ASN A 1 89 ? 10.296 -1.913 -3.534 1.00 88.38 89 ASN A O 1
ATOM 613 N N . ARG A 1 90 ? 12.074 -1.696 -2.203 1.00 89.56 90 ARG A N 1
ATOM 614 C CA . ARG A 1 90 ? 12.657 -3.012 -2.475 1.00 89.56 90 ARG A CA 1
ATOM 615 C C . ARG A 1 90 ? 13.070 -3.650 -1.160 1.00 89.56 90 ARG A C 1
ATOM 617 O O . ARG A 1 90 ? 13.808 -3.028 -0.399 1.00 89.56 90 ARG A O 1
ATOM 624 N N . TYR A 1 91 ? 12.640 -4.880 -0.913 1.00 91.81 91 TYR A N 1
ATOM 625 C CA . TYR A 1 91 ? 12.881 -5.579 0.346 1.00 91.81 91 TYR A CA 1
ATOM 626 C C . TYR A 1 91 ? 13.410 -6.997 0.124 1.00 91.81 91 TYR A C 1
ATOM 628 O O . TYR A 1 91 ? 12.920 -7.723 -0.735 1.00 91.81 91 TYR A O 1
ATOM 636 N N . SER A 1 92 ? 14.401 -7.390 0.925 1.00 90.12 92 SER A N 1
ATOM 637 C CA . SER A 1 92 ? 14.960 -8.741 0.977 1.00 90.12 92 SER A CA 1
ATOM 638 C C . SER A 1 92 ? 15.174 -9.136 2.440 1.00 90.12 92 SER A C 1
ATOM 640 O O . SER A 1 92 ? 15.961 -8.468 3.111 1.00 90.12 92 SER A O 1
ATOM 642 N N . PRO A 1 93 ? 14.552 -10.217 2.941 1.00 86.94 93 PRO A N 1
ATOM 643 C CA . PRO A 1 93 ? 14.780 -10.708 4.301 1.00 86.94 93 PRO A CA 1
ATOM 644 C C . PRO A 1 93 ? 16.247 -11.047 4.582 1.00 86.94 93 PRO A C 1
ATOM 646 O O . PRO A 1 93 ? 16.717 -10.884 5.701 1.00 86.94 93 PRO A O 1
ATOM 649 N N . MET A 1 94 ? 16.979 -11.489 3.555 1.00 81.75 94 MET A N 1
ATOM 650 C CA . MET A 1 94 ? 18.371 -11.925 3.676 1.00 81.75 94 MET A CA 1
ATOM 651 C C . MET A 1 94 ? 19.379 -10.769 3.612 1.00 81.75 94 MET A C 1
ATOM 653 O O . MET A 1 94 ? 20.485 -10.898 4.129 1.00 81.75 94 MET A O 1
ATOM 657 N N . MET A 1 95 ? 19.021 -9.647 2.976 1.00 74.88 95 MET A N 1
ATOM 658 C CA . MET A 1 95 ? 19.918 -8.492 2.802 1.00 74.88 95 MET A CA 1
ATOM 659 C C . MET A 1 95 ? 19.494 -7.244 3.590 1.00 74.88 95 MET A C 1
ATOM 661 O O . MET A 1 95 ? 20.196 -6.236 3.548 1.00 74.88 95 MET A O 1
ATOM 665 N N . SER A 1 96 ? 18.354 -7.281 4.282 1.00 77.50 96 SER A N 1
ATOM 666 C CA . SER A 1 96 ? 17.849 -6.156 5.074 1.00 77.50 96 SER A CA 1
ATOM 667 C C . SER A 1 96 ? 18.296 -6.240 6.534 1.00 77.50 96 SER A C 1
ATOM 669 O O . SER A 1 96 ? 18.375 -7.319 7.116 1.00 77.50 96 SER A O 1
ATOM 671 N N . SER A 1 97 ? 18.527 -5.081 7.152 1.00 73.31 97 SER A N 1
ATOM 672 C CA . SER A 1 97 ? 18.718 -4.944 8.602 1.00 73.31 97 SER A CA 1
ATOM 673 C C . SER A 1 97 ? 17.397 -4.927 9.379 1.00 73.31 97 SER A C 1
ATOM 675 O O . SER A 1 97 ? 17.408 -5.018 10.606 1.00 73.31 97 SER A O 1
ATOM 677 N N . THR A 1 98 ? 16.259 -4.813 8.685 1.00 78.62 98 THR A N 1
ATOM 678 C CA . THR A 1 98 ? 14.922 -4.916 9.276 1.00 78.62 98 THR A CA 1
ATOM 679 C C . THR A 1 98 ? 14.296 -6.282 8.982 1.00 78.62 98 THR A C 1
ATOM 681 O O . THR A 1 98 ? 14.370 -6.772 7.850 1.00 78.62 98 THR A O 1
ATOM 684 N N . PRO A 1 99 ? 13.610 -6.890 9.964 1.00 82.50 99 PRO A N 1
ATOM 685 C CA . PRO A 1 99 ? 13.036 -8.228 9.823 1.00 82.50 99 PRO A CA 1
ATOM 686 C C . PRO A 1 99 ? 11.853 -8.296 8.843 1.00 82.50 99 PRO A C 1
ATOM 688 O O . PRO A 1 99 ? 11.446 -9.391 8.461 1.00 82.50 99 PRO A O 1
ATOM 691 N N . GLY A 1 100 ? 11.311 -7.154 8.406 1.00 88.25 100 GLY A N 1
ATOM 692 C CA . GLY A 1 100 ? 10.199 -7.088 7.461 1.00 88.25 100 GLY A CA 1
ATOM 693 C C . GLY A 1 100 ? 10.135 -5.779 6.673 1.00 88.25 100 GLY A C 1
ATOM 694 O O . GLY A 1 100 ? 10.744 -4.773 7.053 1.00 88.25 100 GLY A O 1
ATOM 695 N N . LEU A 1 101 ? 9.364 -5.820 5.586 1.00 90.62 101 LEU A N 1
ATOM 696 C CA . LEU A 1 101 ? 8.866 -4.672 4.835 1.00 90.62 101 LEU A CA 1
ATOM 697 C C . LEU A 1 101 ? 7.805 -3.961 5.677 1.00 90.62 101 LEU A C 1
ATOM 699 O O . LEU A 1 101 ? 6.802 -4.579 6.031 1.00 90.62 101 LEU A O 1
ATOM 703 N N . GLU A 1 102 ? 8.014 -2.688 6.007 1.00 91.38 102 GLU A N 1
ATOM 704 C CA . GLU A 1 102 ? 7.045 -1.926 6.793 1.00 91.38 102 GLU A CA 1
ATOM 705 C C . GLU A 1 102 ? 5.806 -1.620 5.953 1.00 91.38 102 GLU A C 1
ATOM 707 O O . GLU A 1 102 ? 5.923 -1.081 4.853 1.00 91.38 102 GLU A O 1
ATOM 712 N N . LEU A 1 103 ? 4.631 -1.923 6.504 1.00 90.50 103 LEU A N 1
ATOM 713 C CA . LEU A 1 103 ? 3.326 -1.582 5.961 1.00 90.50 103 LEU A CA 1
ATOM 714 C C . LEU A 1 103 ? 2.640 -0.587 6.900 1.00 90.50 103 LEU A C 1
ATOM 716 O O . LEU A 1 103 ? 2.361 -0.876 8.068 1.00 90.50 103 LEU A O 1
ATOM 720 N N . SER A 1 104 ? 2.361 0.590 6.360 1.00 85.12 104 SER A N 1
ATOM 721 C CA . SER A 1 104 ? 1.670 1.684 7.029 1.00 85.12 104 SER A CA 1
ATOM 722 C C . SER A 1 104 ? 0.359 1.991 6.311 1.00 85.12 104 SER A C 1
ATOM 724 O O . SER A 1 104 ? 0.186 1.680 5.132 1.00 85.12 104 SER A O 1
ATOM 726 N N . LEU A 1 105 ? -0.583 2.598 7.027 1.00 82.88 105 LEU A N 1
ATOM 727 C CA . LEU A 1 105 ? -1.872 2.994 6.475 1.00 82.88 105 LEU A CA 1
ATOM 728 C C . LEU A 1 105 ? -1.907 4.493 6.222 1.00 82.88 105 LEU A C 1
ATOM 730 O O . LEU A 1 105 ? -1.565 5.286 7.095 1.00 82.88 105 LEU A O 1
ATOM 734 N N . ILE A 1 106 ? -2.362 4.864 5.032 1.00 77.31 106 ILE A N 1
ATOM 735 C CA . ILE A 1 106 ? -2.750 6.228 4.698 1.00 77.31 106 ILE A CA 1
ATOM 736 C C . ILE A 1 106 ? -4.270 6.276 4.811 1.00 77.31 106 ILE A C 1
ATOM 738 O O . ILE A 1 106 ? -4.976 5.654 4.016 1.00 77.31 106 ILE A O 1
ATOM 742 N N . THR A 1 107 ? -4.763 6.979 5.825 1.00 73.25 107 THR A N 1
ATOM 743 C CA . THR A 1 107 ? -6.191 7.211 6.080 1.00 73.25 107 THR A CA 1
ATOM 744 C C . THR A 1 107 ? -6.520 8.694 5.897 1.00 73.25 107 THR A C 1
ATOM 746 O O . THR A 1 107 ? -5.654 9.538 6.144 1.00 73.25 107 THR A O 1
ATOM 749 N N . PRO A 1 108 ? -7.756 9.056 5.510 1.00 68.19 108 PRO A N 1
ATOM 750 C CA . PRO A 1 108 ? -8.185 10.452 5.521 1.00 68.19 108 PRO A CA 1
ATOM 751 C C . PRO A 1 108 ? -8.178 11.007 6.957 1.00 68.19 108 PRO A C 1
ATOM 753 O O . PRO A 1 108 ? -8.409 10.259 7.912 1.00 68.19 108 PRO A O 1
ATOM 756 N N . MET A 1 109 ? -7.908 12.311 7.092 1.00 52.69 109 MET A N 1
ATOM 757 C CA . MET A 1 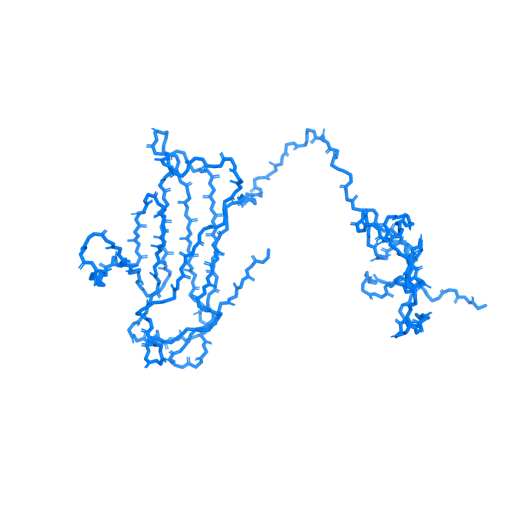109 ? -7.589 12.997 8.360 1.00 52.69 109 MET A CA 1
ATOM 758 C C . MET A 1 109 ? -8.642 12.851 9.481 1.00 52.69 109 MET A C 1
ATOM 760 O O . MET A 1 109 ? -8.275 12.990 10.641 1.00 52.69 109 MET A O 1
ATOM 764 N N . ASP A 1 110 ? -9.896 12.507 9.164 1.00 55.59 110 ASP A N 1
ATOM 765 C CA . ASP A 1 110 ? -11.007 12.351 10.126 1.00 55.59 110 ASP A CA 1
ATOM 766 C C . ASP A 1 110 ? -11.301 10.894 10.549 1.00 55.59 110 ASP A C 1
ATOM 768 O O . ASP A 1 110 ? -12.332 10.607 11.158 1.00 55.59 110 ASP A O 1
ATOM 772 N N . THR A 1 111 ? -10.431 9.931 10.223 1.00 60.84 111 THR A N 1
ATOM 773 C CA . THR A 1 111 ? -10.670 8.528 10.611 1.00 60.84 111 THR A CA 1
ATOM 774 C C . THR A 1 111 ? -10.177 8.272 12.032 1.00 60.84 111 THR A C 1
ATOM 776 O O . THR A 1 111 ? -8.971 8.179 12.267 1.00 60.84 111 THR A O 1
ATOM 779 N N . ASP A 1 112 ? -11.097 8.105 12.983 1.00 64.38 112 ASP A N 1
ATOM 780 C CA . ASP A 1 112 ? -10.749 7.702 14.346 1.00 64.38 112 ASP A CA 1
ATOM 781 C C . ASP A 1 112 ? -10.251 6.245 14.363 1.00 64.38 112 ASP A C 1
ATOM 783 O O . ASP A 1 112 ? -11.023 5.281 14.371 1.00 64.38 112 ASP A O 1
ATOM 787 N N . SER A 1 113 ? -8.927 6.082 14.339 1.00 63.72 113 SER A N 1
ATOM 788 C CA . SER A 1 113 ? -8.266 4.774 14.266 1.00 63.72 113 SER A CA 1
ATOM 789 C C . SER A 1 113 ? -8.528 3.881 15.484 1.00 63.72 113 SER A C 1
ATOM 791 O O . SER A 1 113 ? -8.348 2.670 15.380 1.00 63.72 113 SER A O 1
ATOM 793 N N . SER A 1 114 ? -9.008 4.440 16.603 1.00 69.81 114 SER A N 1
ATOM 794 C CA . SER A 1 114 ? -9.300 3.697 17.836 1.00 69.81 114 SER A CA 1
ATOM 795 C C . SER A 1 114 ? -10.529 2.785 17.733 1.00 69.81 114 SER A C 1
ATOM 797 O O . SER A 1 114 ? -10.666 1.830 18.499 1.00 69.81 114 SER A O 1
ATOM 799 N N . THR A 1 115 ? -11.405 3.046 16.761 1.00 79.25 115 THR A N 1
ATOM 800 C CA . THR A 1 115 ? -12.639 2.280 16.528 1.00 79.25 115 THR A CA 1
ATOM 801 C C . THR A 1 115 ? -12.520 1.305 15.359 1.00 79.25 115 THR A C 1
ATOM 803 O O . THR A 1 115 ? -13.492 0.626 15.024 1.00 79.25 115 THR A O 1
ATOM 806 N N . MET A 1 116 ? -11.331 1.178 14.765 1.00 82.88 116 MET A N 1
ATOM 807 C CA . MET A 1 116 ? -11.106 0.421 13.536 1.00 82.88 116 MET A CA 1
ATOM 808 C C . MET A 1 116 ? -10.272 -0.836 13.784 1.00 82.88 116 MET A C 1
ATOM 810 O O . MET A 1 116 ? -9.302 -0.841 14.540 1.00 82.88 116 MET A O 1
ATOM 814 N N . ALA A 1 117 ? -10.647 -1.912 13.102 1.00 88.25 117 ALA A N 1
ATOM 815 C CA . ALA A 1 117 ? -9.854 -3.123 12.970 1.00 88.25 117 ALA A CA 1
ATOM 816 C C . ALA A 1 117 ? -9.412 -3.271 11.515 1.00 88.25 117 ALA A C 1
ATOM 818 O O . ALA A 1 117 ? -10.200 -3.061 10.597 1.00 88.25 117 ALA A O 1
ATOM 819 N N . TYR A 1 118 ? -8.158 -3.649 11.309 1.00 90.12 118 TYR A N 1
ATOM 820 C CA . TYR A 1 118 ? -7.567 -3.832 9.992 1.00 90.12 118 TYR A CA 1
ATOM 821 C C . TYR A 1 118 ? -7.182 -5.289 9.819 1.00 90.12 118 TYR A C 1
ATOM 823 O O . TYR A 1 118 ? -6.326 -5.805 10.536 1.00 90.12 118 TYR A O 1
ATOM 831 N N . ASP A 1 119 ? -7.823 -5.951 8.868 1.00 92.38 119 ASP A N 1
ATOM 832 C CA . ASP A 1 119 ? -7.575 -7.343 8.537 1.00 92.38 119 ASP A CA 1
ATOM 833 C C . ASP A 1 119 ? -6.622 -7.428 7.368 1.00 92.38 119 ASP A C 1
ATOM 835 O O . ASP A 1 119 ? -6.945 -7.053 6.240 1.00 92.38 119 ASP A O 1
ATOM 839 N N . TRP A 1 120 ? -5.438 -7.934 7.663 1.00 94.81 120 TRP A N 1
ATOM 840 C CA . TRP A 1 120 ? -4.362 -8.112 6.716 1.00 94.81 120 TRP A CA 1
ATOM 841 C C . TRP A 1 120 ? -4.351 -9.550 6.230 1.00 94.81 120 TRP A C 1
ATOM 843 O O . TRP A 1 120 ? -4.502 -10.489 7.011 1.00 94.81 120 TRP A O 1
ATOM 853 N N . THR A 1 121 ? -4.168 -9.739 4.931 1.00 96.19 121 THR A N 1
ATOM 854 C CA . THR A 1 121 ? -4.021 -11.053 4.303 1.00 96.19 121 THR A CA 1
ATOM 855 C C . THR A 1 121 ? -2.972 -10.963 3.213 1.00 96.19 121 THR A C 1
ATOM 857 O O . THR A 1 121 ? -3.024 -10.059 2.383 1.00 96.19 121 THR A O 1
ATOM 860 N N . ALA A 1 122 ? -2.030 -11.899 3.197 1.00 95.25 122 ALA A N 1
ATOM 861 C CA . ALA A 1 122 ? -1.031 -12.008 2.148 1.00 95.25 122 ALA A CA 1
ATOM 862 C C . ALA A 1 122 ? -1.235 -13.305 1.360 1.00 95.25 122 ALA A C 1
ATOM 864 O O . ALA A 1 122 ? -1.454 -14.364 1.943 1.00 95.25 122 ALA A O 1
ATOM 865 N N . GLY A 1 123 ? -1.127 -13.231 0.032 1.00 93.50 123 GLY A N 1
ATOM 866 C CA . GLY A 1 123 ? -1.128 -14.415 -0.832 1.00 93.50 123 GLY A CA 1
ATOM 867 C C . GLY A 1 123 ? 0.126 -15.283 -0.670 1.00 93.50 123 GLY A C 1
ATOM 868 O O . GLY A 1 123 ? 0.117 -16.452 -1.043 1.00 93.50 123 GLY A O 1
ATOM 869 N N . TYR A 1 124 ? 1.199 -14.723 -0.103 1.00 92.94 124 TYR A N 1
ATOM 870 C CA . TYR A 1 124 ? 2.440 -15.418 0.227 1.00 92.94 124 TYR A CA 1
ATOM 871 C C . TYR A 1 124 ? 3.179 -14.696 1.363 1.00 92.94 124 TYR A C 1
ATOM 873 O O . TYR A 1 124 ? 2.993 -13.494 1.555 1.00 92.94 124 TYR A O 1
ATOM 881 N N . GLY A 1 125 ? 4.043 -15.408 2.089 1.00 93.94 125 GLY A N 1
ATOM 882 C CA . GLY A 1 125 ? 4.787 -14.867 3.228 1.00 93.94 125 GLY A CA 1
ATOM 883 C C . GLY A 1 125 ? 3.948 -14.774 4.505 1.00 93.94 125 GLY A C 1
ATOM 884 O O . GLY A 1 125 ? 2.921 -15.439 4.649 1.00 93.94 125 GLY A O 1
ATOM 885 N N . PHE A 1 126 ? 4.407 -13.968 5.454 1.00 95.81 126 PHE A N 1
ATOM 886 C CA . PHE A 1 126 ? 3.787 -13.812 6.766 1.00 95.81 126 PHE A CA 1
ATOM 887 C C . PHE A 1 126 ? 3.951 -12.391 7.294 1.00 95.81 126 PHE A C 1
ATOM 889 O O . PHE A 1 126 ? 4.887 -11.668 6.950 1.00 95.81 126 PHE A O 1
ATOM 896 N N . PHE A 1 127 ? 3.032 -12.001 8.170 1.00 95.69 127 PHE A N 1
ATOM 897 C CA . PHE A 1 127 ? 3.107 -10.750 8.898 1.00 95.69 127 PHE A CA 1
ATOM 898 C C . PHE A 1 127 ? 3.925 -10.904 10.174 1.00 95.69 127 PHE A C 1
ATOM 900 O O . PHE A 1 127 ? 3.901 -11.937 10.846 1.00 95.69 127 PHE A O 1
ATOM 907 N N . LEU A 1 128 ? 4.615 -9.829 10.520 1.00 92.25 128 LEU A N 1
ATOM 908 C CA . LEU A 1 128 ? 5.388 -9.667 11.732 1.00 92.25 128 LEU A CA 1
ATOM 909 C C . LEU A 1 128 ? 4.861 -8.452 12.490 1.00 92.25 128 LEU A C 1
ATOM 911 O O . LEU A 1 128 ? 4.535 -7.416 11.904 1.00 92.25 128 LEU A O 1
ATOM 915 N N . SER A 1 129 ? 4.822 -8.563 13.810 1.00 86.19 129 SER A N 1
ATOM 916 C CA . SER A 1 129 ? 4.605 -7.427 14.698 1.00 86.19 129 SER A CA 1
ATOM 917 C C . SER A 1 129 ? 5.808 -7.270 15.607 1.00 86.19 129 SER A C 1
ATOM 919 O O . SER A 1 129 ? 6.251 -8.244 16.214 1.00 86.19 129 SER A O 1
ATOM 921 N N . TRP A 1 130 ? 6.290 -6.041 15.720 1.00 77.12 130 TRP A N 1
ATOM 922 C CA . TRP A 1 130 ? 7.376 -5.681 16.614 1.00 77.12 130 TRP A CA 1
ATOM 923 C C . TRP A 1 130 ? 7.029 -4.336 17.241 1.00 77.12 130 TRP A C 1
ATOM 925 O O . TRP A 1 130 ? 7.238 -3.289 16.634 1.00 77.12 130 TRP A O 1
ATOM 935 N N . ASN A 1 131 ? 6.389 -4.384 18.408 1.00 68.19 131 ASN A N 1
ATOM 936 C CA . ASN A 1 131 ? 5.885 -3.213 19.117 1.00 68.19 131 ASN A CA 1
ATOM 937 C C . ASN A 1 131 ? 6.193 -3.361 20.616 1.00 68.19 131 ASN A C 1
ATOM 939 O O . ASN A 1 131 ? 6.314 -4.485 21.099 1.00 68.19 131 ASN A O 1
ATOM 943 N N . PRO A 1 132 ? 6.296 -2.259 21.377 1.00 59.44 132 PRO A N 1
ATOM 944 C CA . PRO A 1 132 ? 6.323 -2.330 22.833 1.00 59.44 132 PRO A CA 1
ATOM 945 C C . PRO A 1 132 ? 5.138 -3.152 23.378 1.00 59.44 132 PRO A C 1
ATOM 947 O O . PRO A 1 132 ? 4.057 -3.123 22.781 1.00 59.44 132 PRO A O 1
ATOM 950 N N . PRO A 1 133 ? 5.292 -3.837 24.526 1.00 57.94 133 PRO A N 1
ATOM 951 C CA . PRO A 1 133 ? 6.425 -3.773 25.457 1.00 57.94 133 PRO A CA 1
ATOM 952 C C . PRO A 1 133 ? 7.496 -4.860 25.268 1.00 57.94 133 PRO A C 1
ATOM 954 O O . PRO A 1 133 ? 8.522 -4.797 25.939 1.00 57.94 133 PRO A O 1
ATOM 957 N N . ASP A 1 134 ? 7.272 -5.863 24.416 1.00 67.44 134 ASP A N 1
ATOM 958 C CA . ASP A 1 134 ? 8.145 -7.043 24.344 1.00 67.44 134 ASP A CA 1
ATOM 959 C C . ASP A 1 134 ? 9.398 -6.828 23.484 1.00 67.44 134 ASP A C 1
ATOM 961 O O . ASP A 1 134 ? 10.382 -7.547 23.655 1.00 67.44 134 ASP A O 1
ATOM 965 N N . TYR A 1 135 ? 9.376 -5.832 22.586 1.00 68.62 135 TYR A N 1
ATOM 966 C CA . TYR A 1 135 ? 10.439 -5.545 21.615 1.00 68.62 135 TYR A CA 1
ATOM 967 C C . TYR A 1 135 ? 10.948 -6.809 20.903 1.00 68.62 135 TYR A C 1
ATOM 969 O O . TYR A 1 135 ? 12.094 -6.853 20.448 1.00 68.62 135 TYR A O 1
ATOM 977 N N . ALA A 1 136 ? 10.081 -7.811 20.758 1.00 79.06 136 ALA A N 1
ATOM 978 C CA . ALA A 1 136 ? 10.379 -9.071 20.109 1.00 79.06 136 ALA A CA 1
ATOM 979 C C . ALA A 1 136 ? 9.691 -9.125 18.745 1.00 79.06 136 ALA A C 1
ATOM 981 O O . ALA A 1 136 ? 8.589 -8.605 18.548 1.00 79.06 136 ALA A O 1
ATOM 982 N N . VAL A 1 137 ? 10.351 -9.762 17.780 1.00 84.12 137 VAL A N 1
ATOM 983 C CA . VAL A 1 137 ? 9.736 -10.042 16.483 1.00 84.12 137 VAL A CA 1
ATOM 984 C C . VAL A 1 137 ? 8.770 -11.202 16.672 1.00 84.12 137 VAL A C 1
ATOM 986 O O . VAL A 1 137 ? 9.186 -12.337 16.891 1.00 84.12 137 VAL A O 1
ATOM 989 N N . ASN A 1 138 ? 7.478 -10.911 16.577 1.00 85.12 138 ASN A N 1
ATOM 990 C CA . ASN A 1 138 ? 6.429 -11.911 16.687 1.00 85.12 138 ASN A CA 1
ATOM 991 C C . ASN A 1 138 ? 5.860 -12.216 15.301 1.00 85.12 138 ASN A C 1
ATOM 993 O O . ASN A 1 138 ? 5.319 -11.324 14.642 1.00 85.12 138 ASN A O 1
ATOM 997 N N . GLU A 1 139 ? 5.945 -13.474 14.875 1.00 91.44 139 GLU A N 1
ATOM 998 C CA . GLU A 1 139 ? 5.306 -13.945 13.647 1.00 91.44 139 GLU A CA 1
ATOM 999 C C . GLU A 1 139 ? 3.800 -14.128 13.859 1.00 91.44 139 GLU A C 1
ATOM 1001 O O . GLU A 1 139 ? 3.357 -14.713 14.846 1.00 91.44 139 GLU A O 1
ATOM 1006 N N . ARG A 1 140 ? 3.003 -13.594 12.931 1.00 91.12 140 ARG A N 1
ATOM 1007 C CA . ARG A 1 140 ? 1.534 -13.563 13.006 1.00 91.12 140 ARG A CA 1
ATOM 1008 C C . ARG A 1 140 ? 0.862 -14.396 11.910 1.00 91.12 140 ARG A C 1
ATOM 1010 O O . ARG A 1 140 ? -0.359 -14.483 11.890 1.00 91.12 140 ARG A O 1
ATOM 1017 N N . GLY A 1 141 ? 1.647 -15.023 11.031 1.00 93.31 141 GLY A N 1
ATOM 1018 C CA . GLY A 1 141 ? 1.168 -15.850 9.919 1.00 93.31 141 GLY A CA 1
ATOM 1019 C C . GLY A 1 141 ? 0.718 -15.043 8.697 1.00 93.31 141 GLY A C 1
ATOM 1020 O O . GLY A 1 141 ? 0.959 -13.842 8.603 1.00 93.31 141 GLY A O 1
ATOM 1021 N N . ALA A 1 142 ? 0.068 -15.706 7.736 1.00 93.31 142 ALA A N 1
ATOM 1022 C CA . ALA A 1 142 ? -0.361 -15.099 6.467 1.00 93.31 142 ALA A CA 1
ATOM 1023 C C . ALA A 1 142 ? -1.602 -14.192 6.590 1.00 93.31 142 ALA A C 1
ATOM 1025 O O . ALA A 1 142 ? -1.994 -13.531 5.626 1.00 93.31 142 ALA A O 1
ATOM 1026 N N . SER A 1 143 ? -2.259 -14.166 7.752 1.00 94.00 143 SER A N 1
ATOM 1027 C CA . SER A 1 143 ? -3.411 -13.303 8.016 1.00 94.00 143 SER A CA 1
ATOM 1028 C C . SER A 1 143 ? -3.432 -12.854 9.469 1.00 94.00 143 SER A C 1
ATOM 1030 O O . SER A 1 143 ? -3.160 -13.650 10.363 1.00 94.00 143 SER A O 1
ATOM 1032 N N . VAL A 1 144 ? -3.757 -11.586 9.713 1.00 94.56 144 VAL A N 1
ATOM 1033 C CA . VAL A 1 144 ? -3.766 -11.007 11.063 1.00 94.56 144 VAL A CA 1
ATOM 1034 C C . VAL A 1 144 ? -4.674 -9.787 11.128 1.00 94.56 144 VAL A C 1
ATOM 1036 O O . VAL A 1 144 ? -4.721 -8.986 10.199 1.00 94.56 144 VAL A O 1
ATOM 1039 N N . THR A 1 145 ? -5.362 -9.623 12.254 1.00 91.94 145 THR A N 1
ATOM 1040 C CA . THR A 1 145 ? -6.141 -8.420 12.556 1.00 91.94 145 THR A CA 1
ATOM 1041 C C . THR A 1 145 ? -5.349 -7.508 13.490 1.00 91.94 145 THR A C 1
ATOM 1043 O O . THR A 1 145 ? -4.828 -7.968 14.512 1.00 91.94 145 THR A O 1
ATOM 1046 N N . THR A 1 146 ? -5.267 -6.217 13.172 1.00 88.31 146 THR A N 1
ATOM 1047 C CA . THR A 1 146 ? -4.646 -5.194 14.028 1.00 88.31 146 THR A CA 1
ATOM 1048 C C . THR A 1 146 ? -5.632 -4.078 14.361 1.00 88.31 146 THR A C 1
ATOM 1050 O O . THR A 1 146 ? -6.559 -3.817 13.603 1.00 88.31 146 THR A O 1
ATOM 1053 N N . GLY A 1 147 ? -5.438 -3.399 15.494 1.00 81.50 147 GLY A N 1
ATOM 1054 C CA . GLY A 1 147 ? -6.187 -2.182 15.852 1.00 81.50 147 GLY A CA 1
ATOM 1055 C C . GLY A 1 147 ? -5.552 -0.897 15.306 1.00 81.50 147 GLY A C 1
ATOM 1056 O O . GLY A 1 147 ? -5.757 0.171 15.865 1.00 81.50 147 GLY A O 1
ATOM 1057 N N . GLY A 1 148 ? -4.696 -1.008 14.284 1.00 76.81 148 GLY A N 1
ATOM 1058 C CA . GLY A 1 148 ? -3.852 0.075 13.774 1.00 76.81 148 GLY A CA 1
ATOM 1059 C C . GLY A 1 148 ? -2.372 -0.113 14.115 1.00 76.81 148 GLY A C 1
ATOM 1060 O O . GLY A 1 148 ? -1.943 -1.197 14.520 1.00 76.81 148 GLY A O 1
ATOM 1061 N N . GLY A 1 149 ? -1.588 0.949 13.922 1.00 71.00 149 GLY A N 1
ATOM 1062 C CA . GLY A 1 149 ? -0.135 0.928 14.098 1.00 71.00 149 GLY A CA 1
ATOM 1063 C C . GLY A 1 149 ? 0.617 0.278 12.932 1.00 71.00 149 GLY A C 1
ATOM 1064 O O . GLY A 1 149 ? 0.035 -0.087 11.911 1.00 71.00 149 GLY A O 1
ATOM 1065 N N . LYS A 1 150 ? 1.940 0.167 13.082 1.00 77.62 150 LYS A N 1
ATOM 1066 C CA . LYS A 1 150 ? 2.818 -0.434 12.072 1.00 77.62 150 LYS A CA 1
ATOM 1067 C C . LYS A 1 150 ? 2.695 -1.956 12.104 1.00 77.62 150 LYS A C 1
ATOM 1069 O O . LYS A 1 150 ? 2.729 -2.569 13.176 1.00 77.62 150 LYS A O 1
ATOM 1074 N N . ILE A 1 151 ? 2.617 -2.558 10.924 1.00 90.31 151 ILE A N 1
ATOM 1075 C CA . ILE A 1 151 ? 2.800 -3.995 10.729 1.00 90.31 151 ILE A CA 1
ATOM 1076 C C . ILE A 1 151 ? 3.889 -4.217 9.689 1.00 90.31 151 ILE A C 1
ATOM 1078 O O . ILE A 1 151 ? 4.153 -3.347 8.864 1.00 90.31 151 ILE A O 1
ATOM 1082 N N . TYR A 1 152 ? 4.538 -5.372 9.731 1.00 92.44 152 TYR A N 1
ATOM 1083 C CA . TYR A 1 152 ? 5.584 -5.710 8.782 1.00 92.44 152 TYR A CA 1
ATOM 1084 C C . TYR A 1 152 ? 5.220 -6.990 8.044 1.00 92.44 152 TYR A C 1
ATOM 1086 O O . TYR A 1 152 ? 4.525 -7.846 8.587 1.00 92.44 152 TYR A O 1
ATOM 1094 N N . TRP A 1 153 ? 5.696 -7.136 6.816 1.00 95.56 153 TRP A N 1
ATOM 1095 C CA . TRP A 1 153 ? 5.552 -8.360 6.034 1.00 95.56 153 TRP A CA 1
ATOM 1096 C C . TRP A 1 153 ? 6.923 -8.920 5.664 1.00 95.56 153 TRP A C 1
ATOM 1098 O O . TRP A 1 153 ? 7.854 -8.166 5.385 1.00 95.56 153 TRP A O 1
ATOM 1108 N N . SER A 1 154 ? 7.059 -10.242 5.679 1.00 94.62 154 SER A N 1
ATOM 1109 C CA . SER A 1 154 ? 8.296 -10.928 5.319 1.00 94.62 154 SER A CA 1
ATOM 1110 C C . SER A 1 154 ? 8.021 -12.306 4.712 1.00 94.62 154 SER A C 1
ATOM 1112 O O . SER A 1 154 ? 6.882 -12.772 4.646 1.00 94.62 154 SER A O 1
ATOM 1114 N N . PHE A 1 155 ? 9.080 -12.960 4.250 1.00 93.25 155 PHE A N 1
ATOM 1115 C CA . PHE A 1 155 ? 9.071 -14.328 3.741 1.00 93.25 155 PHE A CA 1
ATOM 1116 C C . PHE A 1 155 ? 10.371 -15.034 4.149 1.00 93.25 155 PHE A C 1
ATOM 1118 O O . PHE A 1 155 ? 11.352 -14.381 4.497 1.00 93.25 155 PHE A O 1
ATOM 1125 N N . ARG A 1 156 ? 10.378 -16.371 4.146 1.00 88.69 156 ARG A N 1
ATOM 1126 C CA . ARG A 1 156 ? 11.582 -17.170 4.458 1.00 88.69 156 ARG A CA 1
ATOM 1127 C C . ARG A 1 156 ? 12.278 -17.619 3.185 1.00 88.69 156 ARG A C 1
ATOM 1129 O O . ARG A 1 156 ? 13.441 -17.306 2.972 1.00 88.69 156 ARG A O 1
ATOM 1136 N N . ASP A 1 157 ? 11.515 -18.285 2.330 1.00 85.12 157 ASP A N 1
ATOM 1137 C CA . ASP A 1 157 ? 11.968 -18.830 1.059 1.00 85.12 157 ASP A CA 1
ATOM 1138 C C . ASP A 1 157 ? 11.157 -18.218 -0.080 1.00 85.12 157 ASP A C 1
ATOM 1140 O O . ASP A 1 157 ? 10.083 -17.653 0.139 1.00 85.12 157 ASP A O 1
ATOM 1144 N N . LYS A 1 158 ? 11.663 -18.329 -1.308 1.00 82.19 158 LYS A N 1
ATOM 1145 C CA . LYS A 1 158 ? 10.875 -17.987 -2.491 1.00 82.19 158 LYS A CA 1
ATOM 1146 C C . LYS A 1 158 ? 9.810 -19.059 -2.767 1.00 82.19 158 LYS A C 1
ATOM 1148 O O . LYS A 1 158 ? 10.027 -20.239 -2.469 1.00 82.19 158 LYS A O 1
ATOM 1153 N N . PRO A 1 159 ? 8.685 -18.701 -3.404 1.00 83.56 159 PRO A N 1
ATOM 1154 C CA . PRO A 1 159 ? 7.736 -19.680 -3.914 1.00 83.56 159 PRO A CA 1
ATOM 1155 C C . PRO A 1 159 ? 8.346 -20.495 -5.062 1.00 83.56 159 PRO A C 1
ATOM 1157 O O . PRO A 1 159 ? 9.313 -20.087 -5.705 1.00 83.56 159 PRO A O 1
ATOM 1160 N N . ALA A 1 160 ? 7.724 -21.633 -5.381 1.00 83.69 160 ALA A N 1
ATOM 1161 C CA . ALA A 1 160 ? 8.133 -22.483 -6.504 1.00 83.69 160 ALA A CA 1
ATOM 1162 C C . ALA A 1 160 ? 8.140 -21.745 -7.860 1.00 83.69 160 ALA A C 1
ATOM 1164 O O . ALA A 1 160 ? 8.855 -22.142 -8.776 1.00 83.69 160 ALA A O 1
ATOM 1165 N N . SER A 1 161 ? 7.361 -20.666 -7.982 1.00 82.19 161 SER A N 1
ATOM 1166 C CA . SER A 1 161 ? 7.351 -19.774 -9.138 1.00 82.19 161 SER A CA 1
ATOM 1167 C C . SER A 1 161 ? 7.271 -18.320 -8.690 1.00 82.19 161 SER A C 1
ATOM 1169 O O . SER A 1 161 ? 6.389 -17.955 -7.915 1.00 82.19 161 SER A O 1
ATOM 1171 N N . THR A 1 162 ? 8.158 -17.488 -9.230 1.00 84.56 162 THR A N 1
ATOM 1172 C CA . THR A 1 162 ? 8.188 -16.031 -9.035 1.00 84.56 162 THR A CA 1
ATOM 1173 C C . THR A 1 162 ? 7.373 -15.276 -10.090 1.00 84.56 162 THR A C 1
ATOM 1175 O O . THR A 1 162 ? 7.294 -14.052 -10.052 1.00 84.56 162 THR A O 1
ATOM 1178 N N . ALA A 1 163 ? 6.720 -15.986 -11.020 1.00 83.69 163 ALA A N 1
ATOM 1179 C CA . ALA A 1 163 ? 5.868 -15.372 -12.042 1.00 83.69 163 ALA A CA 1
ATOM 1180 C C . ALA A 1 163 ? 4.574 -14.772 -11.462 1.00 83.69 163 ALA A C 1
ATOM 1182 O O . ALA A 1 163 ? 3.946 -13.930 -12.098 1.00 83.69 163 ALA A O 1
ATOM 1183 N N . THR A 1 164 ? 4.156 -15.224 -10.275 1.00 84.44 164 THR A N 1
ATOM 1184 C CA . THR A 1 164 ? 2.986 -14.684 -9.573 1.00 84.44 164 THR A CA 1
ATOM 1185 C C . THR A 1 164 ? 3.450 -13.681 -8.517 1.00 84.44 164 THR A C 1
ATOM 1187 O O . THR A 1 164 ? 4.199 -14.074 -7.616 1.00 84.44 164 THR A O 1
ATOM 1190 N N . PRO A 1 165 ? 3.030 -12.408 -8.598 1.00 90.31 165 PRO A N 1
ATOM 1191 C CA . PRO A 1 165 ? 3.379 -11.423 -7.588 1.00 90.31 165 PRO A CA 1
ATOM 1192 C C . PRO A 1 165 ? 2.686 -11.740 -6.259 1.00 90.31 165 PRO A C 1
ATOM 1194 O O . PRO A 1 165 ? 1.650 -12.408 -6.209 1.00 90.31 165 PRO A O 1
ATOM 1197 N N . VAL A 1 166 ? 3.240 -11.235 -5.162 1.00 91.75 166 VAL A N 1
ATOM 1198 C CA . VAL A 1 166 ? 2.593 -11.319 -3.855 1.00 91.75 166 VAL A CA 1
ATOM 1199 C C . VAL A 1 166 ? 1.528 -10.238 -3.764 1.00 91.75 166 VAL A C 1
ATOM 1201 O O . VAL A 1 166 ? 1.812 -9.052 -3.910 1.00 91.75 166 VAL A O 1
ATOM 1204 N N . THR A 1 167 ? 0.296 -10.636 -3.472 1.00 93.06 167 THR A N 1
ATOM 1205 C CA . THR A 1 167 ? -0.793 -9.698 -3.193 1.00 93.06 167 THR A CA 1
ATOM 1206 C C . THR A 1 167 ? -1.016 -9.601 -1.692 1.00 93.06 167 THR A C 1
ATOM 1208 O O . THR A 1 167 ? -1.290 -10.606 -1.037 1.00 93.06 167 THR A O 1
ATOM 1211 N N . ILE A 1 168 ? -0.935 -8.391 -1.149 1.00 94.06 168 ILE A N 1
ATOM 1212 C CA . ILE A 1 168 ? -1.294 -8.076 0.233 1.00 94.06 168 ILE A CA 1
ATOM 1213 C C . ILE A 1 168 ? -2.592 -7.281 0.206 1.00 94.06 168 ILE A C 1
ATOM 1215 O O . ILE A 1 168 ? -2.668 -6.211 -0.388 1.00 94.06 168 ILE A O 1
ATOM 1219 N N . THR A 1 169 ? -3.625 -7.809 0.847 1.00 92.44 169 THR A N 1
ATOM 1220 C CA . THR A 1 169 ? -4.911 -7.137 1.023 1.00 92.44 169 THR A CA 1
ATOM 1221 C C . THR A 1 169 ? -5.035 -6.663 2.460 1.00 92.44 169 THR A C 1
ATOM 1223 O O . THR A 1 169 ? -4.753 -7.416 3.389 1.00 92.44 169 THR A O 1
ATOM 1226 N N . MET A 1 170 ? -5.510 -5.437 2.635 1.00 91.81 170 MET A N 1
ATOM 1227 C CA . MET A 1 170 ? -5.957 -4.911 3.915 1.00 91.81 170 MET A CA 1
ATOM 1228 C C . MET A 1 170 ? -7.429 -4.533 3.800 1.00 91.81 170 MET A C 1
ATOM 1230 O O . MET A 1 170 ? -7.819 -3.853 2.852 1.00 91.81 170 MET A O 1
ATOM 1234 N N . THR A 1 171 ? -8.233 -4.967 4.764 1.00 90.44 171 THR A N 1
ATOM 1235 C CA . THR A 1 171 ? -9.645 -4.592 4.888 1.00 90.44 171 THR A CA 1
ATOM 1236 C C . THR A 1 171 ? -9.859 -3.893 6.224 1.00 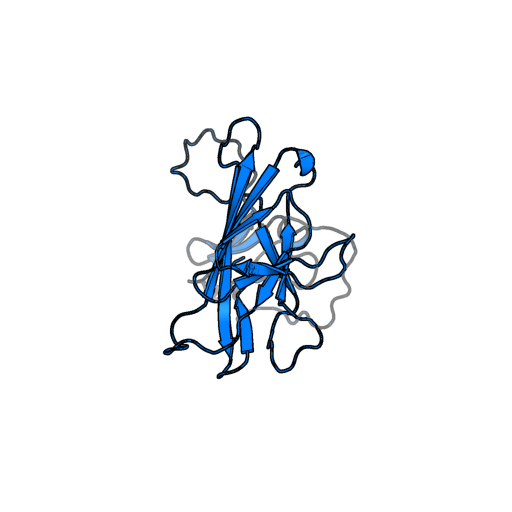90.44 171 THR A C 1
ATOM 1238 O O . THR A 1 171 ? -9.616 -4.481 7.272 1.00 90.44 171 THR A O 1
ATOM 1241 N N . ALA A 1 172 ? -10.300 -2.641 6.198 1.00 88.44 172 ALA A N 1
ATOM 1242 C CA . ALA A 1 172 ? -10.649 -1.874 7.382 1.00 88.44 172 ALA A CA 1
ATOM 1243 C C . ALA A 1 172 ? -12.117 -2.110 7.739 1.00 88.44 172 ALA A C 1
ATOM 1245 O O . ALA A 1 172 ? -13.005 -1.980 6.891 1.00 88.44 172 ALA A O 1
ATOM 1246 N N . ARG A 1 173 ? -12.381 -2.424 9.004 1.00 86.62 173 ARG A N 1
ATOM 1247 C CA . ARG A 1 173 ? -13.717 -2.664 9.545 1.00 86.62 173 ARG A CA 1
ATOM 1248 C C . ARG A 1 173 ? -13.945 -1.835 10.796 1.00 86.62 173 ARG A C 1
ATOM 1250 O O . ARG A 1 173 ? -13.082 -1.760 11.666 1.00 86.62 173 ARG A O 1
ATOM 1257 N N . ASP A 1 174 ? -15.143 -1.286 10.915 1.00 85.06 174 ASP A N 1
ATOM 1258 C CA . ASP A 1 174 ? -15.593 -0.655 12.149 1.00 85.06 174 ASP A CA 1
ATOM 1259 C C . ASP A 1 174 ? -15.795 -1.732 13.225 1.00 85.06 174 ASP A C 1
ATOM 1261 O O . ASP A 1 174 ? -16.452 -2.754 13.008 1.00 85.06 174 ASP A O 1
ATOM 1265 N N . THR A 1 175 ? -15.181 -1.552 14.391 1.00 84.00 175 THR A N 1
ATOM 1266 C CA . THR A 1 175 ? -15.145 -2.585 15.437 1.00 84.00 175 THR A CA 1
ATOM 1267 C C . THR A 1 175 ? -16.505 -2.834 16.081 1.00 84.00 175 THR A C 1
ATOM 1269 O O . THR A 1 175 ? -16.751 -3.974 16.496 1.00 84.00 175 THR A O 1
ATOM 1272 N N . ALA A 1 176 ? -17.373 -1.819 16.130 1.00 84.00 176 ALA A N 1
ATOM 1273 C CA . ALA A 1 176 ? -18.695 -1.879 16.747 1.00 84.00 176 ALA A CA 1
ATOM 1274 C C . ALA A 1 176 ? -19.722 -2.560 15.832 1.00 84.00 176 ALA A C 1
ATOM 1276 O O . ALA A 1 176 ? -20.434 -3.471 16.248 1.00 84.00 176 ALA A O 1
ATOM 1277 N N . THR A 1 177 ? -19.769 -2.152 14.568 1.00 84.56 177 THR A N 1
ATOM 1278 C CA . THR A 1 177 ? -20.745 -2.610 13.569 1.00 84.56 177 THR A CA 1
ATOM 1279 C C . THR A 1 177 ? -20.244 -3.779 12.724 1.00 84.56 177 THR A C 1
ATOM 1281 O O . THR A 1 177 ? -21.035 -4.405 12.021 1.00 84.56 177 THR A O 1
ATOM 1284 N N . LYS A 1 178 ? -18.936 -4.075 12.767 1.00 83.31 178 LYS A N 1
ATOM 1285 C CA . LYS A 1 178 ? -18.230 -5.035 11.892 1.00 83.31 178 LYS A CA 1
ATOM 1286 C C . LYS A 1 178 ? -18.333 -4.718 10.398 1.00 83.31 178 LYS A C 1
ATOM 1288 O O . LYS A 1 178 ? -17.953 -5.548 9.571 1.00 83.31 178 LYS A O 1
ATOM 1293 N N . LYS A 1 179 ? -18.818 -3.527 10.044 1.00 83.94 179 LYS A N 1
ATOM 1294 C CA . LYS A 1 179 ? -18.984 -3.086 8.662 1.00 83.94 179 LYS A CA 1
ATOM 1295 C C . LYS A 1 179 ? -17.623 -2.792 8.037 1.00 83.94 179 LYS A C 1
ATOM 1297 O O . LYS A 1 179 ? -16.796 -2.126 8.652 1.00 83.94 179 LYS A O 1
ATOM 1302 N N . GLU A 1 180 ? -17.415 -3.256 6.808 1.00 86.12 180 GLU A N 1
ATOM 1303 C CA . GLU A 1 180 ? -16.264 -2.861 5.994 1.00 86.12 180 GLU A CA 1
ATOM 1304 C C . GLU A 1 180 ? -16.356 -1.371 5.646 1.00 86.12 180 GLU A C 1
ATOM 1306 O O . GLU A 1 180 ? -17.341 -0.908 5.065 1.00 86.12 180 GLU A O 1
ATOM 1311 N N . ILE A 1 181 ? -15.333 -0.626 6.055 1.00 81.69 181 ILE A N 1
ATOM 1312 C CA . ILE A 1 181 ? -15.186 0.817 5.829 1.00 81.69 181 ILE A CA 1
ATOM 1313 C C . ILE A 1 181 ? -14.305 1.076 4.610 1.00 81.69 181 ILE A C 1
ATOM 1315 O O . ILE A 1 181 ? -14.471 2.077 3.916 1.00 81.69 181 ILE A O 1
ATOM 1319 N N . GLY A 1 182 ? -13.387 0.158 4.320 1.00 83.19 182 GLY A N 1
ATOM 1320 C CA . GLY A 1 182 ? -12.587 0.229 3.117 1.00 83.19 182 GLY A CA 1
ATOM 1321 C C . GLY A 1 182 ? -11.677 -0.971 2.944 1.00 83.19 182 GLY A C 1
ATOM 1322 O O . GLY A 1 182 ? -11.464 -1.762 3.858 1.00 83.19 182 GLY A O 1
ATOM 1323 N N . ARG A 1 183 ? -11.102 -1.070 1.756 1.00 86.56 183 ARG A N 1
ATOM 1324 C CA . ARG A 1 183 ? -10.187 -2.124 1.354 1.00 86.56 183 ARG A CA 1
ATOM 1325 C C . ARG A 1 183 ? -9.088 -1.561 0.471 1.00 86.56 183 ARG A C 1
ATOM 1327 O O . ARG A 1 183 ? -9.340 -0.748 -0.412 1.00 86.56 183 ARG A O 1
ATOM 1334 N N . SER A 1 184 ? -7.873 -2.041 0.686 1.00 87.25 184 SER A N 1
ATOM 1335 C CA . SER A 1 184 ? -6.699 -1.686 -0.099 1.00 87.25 184 SER A CA 1
ATOM 1336 C C . SER A 1 184 ? -5.916 -2.932 -0.485 1.00 87.25 184 SER A C 1
ATOM 1338 O O . SER A 1 184 ? -5.922 -3.934 0.234 1.00 87.25 184 SER A O 1
ATOM 1340 N N . VAL A 1 185 ? -5.251 -2.872 -1.637 1.00 89.81 185 VAL A N 1
ATOM 1341 C CA . VAL A 1 185 ? -4.455 -3.969 -2.182 1.00 89.81 185 VAL A CA 1
ATOM 1342 C C . VAL A 1 185 ? -3.091 -3.434 -2.594 1.00 89.81 185 VAL A C 1
ATOM 1344 O O . VAL A 1 185 ? -2.993 -2.476 -3.355 1.00 89.81 185 VAL A O 1
ATOM 1347 N N . LEU A 1 186 ? -2.044 -4.079 -2.095 1.00 90.38 186 LEU A N 1
ATOM 1348 C CA . LEU A 1 186 ? -0.654 -3.851 -2.450 1.00 90.38 186 LEU A CA 1
ATOM 1349 C C . LEU A 1 186 ? -0.143 -5.060 -3.231 1.00 90.38 186 LEU A C 1
ATOM 1351 O O . LEU A 1 186 ? -0.373 -6.201 -2.828 1.00 90.38 186 LEU A O 1
ATOM 1355 N N . THR A 1 187 ? 0.570 -4.815 -4.325 1.00 91.81 187 THR A N 1
ATOM 1356 C CA . THR A 1 187 ? 1.205 -5.877 -5.113 1.00 91.81 187 THR A CA 1
ATOM 1357 C C . THR A 1 187 ? 2.716 -5.772 -4.976 1.00 91.81 187 THR A C 1
ATOM 1359 O O . THR A 1 187 ? 3.270 -4.679 -5.068 1.00 91.81 187 THR A O 1
ATOM 1362 N N . LEU A 1 188 ? 3.384 -6.897 -4.741 1.00 92.50 188 LEU A N 1
ATOM 1363 C CA . LEU A 1 188 ? 4.837 -6.995 -4.675 1.00 92.50 188 LEU A CA 1
ATOM 1364 C C . LEU A 1 188 ? 5.317 -7.940 -5.774 1.00 92.50 188 LEU A C 1
ATOM 1366 O O . LEU A 1 188 ? 4.935 -9.110 -5.801 1.00 92.50 188 LEU A O 1
ATOM 1370 N N . ASP A 1 189 ? 6.166 -7.444 -6.661 1.00 92.38 189 ASP A N 1
ATOM 1371 C CA . ASP A 1 189 ? 6.817 -8.278 -7.664 1.00 92.38 189 ASP A CA 1
ATOM 1372 C C . ASP A 1 189 ? 8.053 -8.937 -7.078 1.00 92.38 189 ASP A C 1
ATOM 1374 O O . ASP A 1 189 ? 8.768 -8.328 -6.286 1.00 92.38 189 ASP A O 1
ATOM 1378 N N . TRP A 1 190 ? 8.353 -10.150 -7.521 1.00 88.44 190 TRP A N 1
ATOM 1379 C CA . TRP A 1 190 ? 9.629 -10.782 -7.218 1.00 88.44 190 TRP A CA 1
ATOM 1380 C C . TRP A 1 190 ? 10.759 -10.130 -8.014 1.00 88.44 190 TRP A C 1
ATOM 1382 O O . TRP A 1 190 ? 10.661 -9.958 -9.228 1.00 88.44 190 TRP A O 1
ATOM 1392 N N . ASP A 1 191 ? 11.849 -9.812 -7.324 1.00 89.00 191 ASP A N 1
ATOM 1393 C CA . ASP A 1 191 ? 13.108 -9.374 -7.914 1.00 89.00 191 ASP A CA 1
ATOM 1394 C C . ASP A 1 191 ? 14.184 -10.424 -7.633 1.00 89.00 191 ASP A C 1
ATOM 1396 O O . ASP A 1 191 ? 14.789 -10.484 -6.556 1.00 89.00 191 ASP A O 1
ATOM 1400 N N . GLY A 1 192 ? 14.359 -11.312 -8.609 1.00 84.81 192 GLY A N 1
ATOM 1401 C CA . GLY A 1 192 ? 15.159 -12.517 -8.456 1.00 84.81 192 GLY A CA 1
ATOM 1402 C C . GLY A 1 192 ? 14.580 -13.464 -7.403 1.00 84.81 192 GLY A C 1
ATOM 1403 O O . GLY A 1 192 ? 13.368 -13.591 -7.240 1.00 84.81 192 GLY A O 1
ATOM 1404 N N . ASP A 1 193 ? 15.477 -14.144 -6.694 1.00 83.94 193 ASP A N 1
ATOM 1405 C CA . ASP A 1 193 ? 15.127 -15.220 -5.762 1.00 83.94 193 ASP A CA 1
ATOM 1406 C C . ASP A 1 193 ? 15.057 -14.770 -4.297 1.00 83.94 193 ASP A C 1
ATOM 1408 O O . ASP A 1 193 ? 14.623 -15.529 -3.434 1.00 83.94 193 ASP A O 1
ATOM 1412 N N . THR A 1 194 ? 15.505 -13.551 -3.998 1.00 85.00 194 THR A N 1
ATOM 1413 C CA . THR A 1 194 ? 15.756 -13.115 -2.617 1.00 85.00 194 THR A CA 1
ATOM 1414 C C . THR A 1 194 ? 15.073 -11.808 -2.255 1.00 85.00 194 THR A C 1
ATOM 1416 O O . THR A 1 194 ? 15.194 -11.374 -1.109 1.00 85.00 194 THR A O 1
ATOM 1419 N N . ALA A 1 195 ? 14.412 -11.137 -3.198 1.00 88.94 195 ALA A N 1
ATOM 1420 C CA . ALA A 1 195 ? 13.846 -9.817 -2.976 1.00 88.94 195 ALA A CA 1
ATOM 1421 C C . ALA A 1 195 ? 12.472 -9.654 -3.627 1.00 88.94 195 ALA A C 1
ATOM 1423 O O . ALA A 1 195 ? 12.091 -10.393 -4.533 1.00 88.94 195 ALA A O 1
ATOM 1424 N N . VAL A 1 196 ? 11.753 -8.643 -3.154 1.00 91.12 196 VAL A N 1
ATOM 1425 C CA . VAL A 1 196 ? 10.527 -8.141 -3.764 1.00 91.12 196 VAL A CA 1
ATOM 1426 C C . VAL A 1 196 ? 10.613 -6.634 -3.986 1.00 91.12 196 VAL A C 1
ATOM 1428 O O . VAL A 1 196 ? 11.310 -5.932 -3.248 1.00 91.12 196 VAL A O 1
ATOM 1431 N N . ILE A 1 197 ? 9.883 -6.136 -4.980 1.00 91.12 197 ILE A N 1
ATOM 1432 C CA . ILE A 1 197 ? 9.719 -4.714 -5.289 1.00 91.12 197 ILE A CA 1
ATOM 1433 C C . ILE A 1 197 ? 8.247 -4.345 -5.134 1.00 91.12 197 ILE A C 1
ATOM 1435 O O . ILE A 1 197 ? 7.357 -5.050 -5.608 1.00 91.12 197 ILE A O 1
ATOM 1439 N N . VAL A 1 198 ? 7.984 -3.223 -4.473 1.00 89.06 198 VAL A N 1
ATOM 1440 C CA . VAL A 1 198 ? 6.635 -2.710 -4.271 1.00 89.06 198 VAL A CA 1
ATOM 1441 C C . VAL A 1 198 ? 6.107 -2.133 -5.585 1.00 89.06 198 VAL A C 1
ATOM 1443 O O . VAL A 1 198 ? 6.622 -1.145 -6.103 1.00 89.06 198 VAL A O 1
ATOM 1446 N N . ARG A 1 199 ? 5.019 -2.706 -6.105 1.00 82.25 199 ARG A N 1
ATOM 1447 C CA . ARG A 1 199 ? 4.178 -2.045 -7.104 1.00 82.25 199 ARG A CA 1
ATOM 1448 C C . ARG A 1 199 ? 3.081 -1.285 -6.385 1.00 82.25 199 ARG A C 1
ATOM 1450 O O . ARG A 1 199 ? 2.056 -1.851 -6.002 1.00 82.25 199 ARG A O 1
ATOM 1457 N N . GLN A 1 200 ? 3.305 0.007 -6.184 1.00 63.09 200 GLN A N 1
ATOM 1458 C CA . GLN A 1 200 ? 2.233 0.873 -5.717 1.00 63.09 200 GLN A CA 1
ATOM 1459 C C . GLN A 1 200 ? 1.184 1.012 -6.816 1.00 63.09 200 GLN A C 1
ATOM 1461 O O . GLN A 1 200 ? 1.500 1.372 -7.949 1.00 63.09 200 GLN A O 1
ATOM 1466 N N . ILE A 1 201 ? -0.062 0.692 -6.478 1.00 50.72 201 ILE A N 1
ATOM 1467 C CA . ILE A 1 201 ? -1.205 0.958 -7.343 1.00 50.72 201 ILE A CA 1
ATOM 1468 C C . ILE A 1 201 ? -1.699 2.358 -6.962 1.00 50.72 201 ILE A C 1
ATOM 1470 O O . ILE A 1 201 ? -2.156 2.568 -5.834 1.00 50.72 201 ILE A O 1
ATOM 1474 N N . ALA A 1 202 ? -1.506 3.312 -7.878 1.00 37.56 202 ALA A N 1
ATOM 1475 C CA . ALA A 1 202 ? -2.050 4.669 -7.794 1.00 37.56 202 ALA A CA 1
ATOM 1476 C C . ALA A 1 202 ? -3.586 4.644 -7.730 1.00 37.56 202 ALA A C 1
ATOM 1478 O O . ALA A 1 202 ? -4.193 3.796 -8.414 1.00 37.56 202 ALA A O 1
#

Secondary structure (DSSP, 8-state):
------SSGGGEEESSSSS--SEEEGGGPPP-SS----S---HHHHTTSEEEEEETTEEEEEE-----------------S-EEEEESSEE-TTT-SSSSEEEEEE--TT--GGGEEEEEEESSSEEEE--TTT---EEEESEEEESSS-EEEE-SS--S-SSSPEEEEEEEEETTT--EEEEEEEEEEEETTTEEEEE---

Sequence (202 aa):
MDAVGCVLAEECVPARGCHPTSCINRVDAPDCSDPICTMSCEGPLDCGAGTCGCGQGTCTVIPAPAMTVETVTPAPSSSSPIRIWATPNRYSPMMSSTPGLELSLITPMDTDSSTMAYDWTAGYGFFLSWNPPDYAVNERGASVTTGGGKIYWSFRDKPASTATPVTITMTARDTATKKEIGRSVLTLDWDGDTAVIVRQIA

Radius of gyration: 23.38 Å; chains: 1; bounding box: 47×57×67 Å